Protein AF-0000000084525446 (afdb_homodimer)

Nearest PDB structures (foldseek):
  1mws-assembly1_A  TM=6.325E-01  e=1.684E+00  Staphylococcus aureus
  4ec6-assembly2_E  TM=5.593E-01  e=2.877E+00  Enterococcus faecalis
  7dco-assembly1_3  TM=4.372E-01  e=2.201E+00  Saccharomyces cerevisiae
  8j1g-assembly1_B  TM=4.093E-01  e=2.585E+00  Pseudomonas veronii
  1mws-assembly1_A  TM=6.329E-01  e=1.674E+00  Staphylococcus aureus

Radius of gyration: 24.26 Å; Cα contacts (8 Å, |Δi|>4): 646; chains: 2; bounding box: 52×110×61 Å

Sequence (288 aa):
MRHALAALVALAPAALAAQPMVRDCDTHIANARNLARPYDEAIREFANGDVVLMSLLMDEPACCGAHLMVTFPDPYEGFQSCRIVTTADEMGWGALDLPTAEASYDAATGLTVRVPIQVFDGMAFQPESVWVTVNRAEGEVTARMRHALAALVALAPAALAAQPMVRDCDTHIANARNLARPYDEAIREFANGDVVLMSLLMDEPACCGAHLMVTFPDPYEGFQSCRIVTTADEMGWGALDLPTAEASYDAATGLTVRVPIQVFDGMAFQPESVWVTVNRAEGEVTAR

Organism: NCBI:txid1123501

pLDDT: mean 89.08, std 15.63, range [42.03, 98.88]

Secondary structure (DSSP, 8-state):
-------------------EEEEES-SGGGBGGGBPSSGGGSEEEETTTTEEEEEEE-SS-SS--EEEEEEEE-TTT-SEEEEEEEETTS--BSEE-GGG-EEEEETTTEEEEEEEEEEE-SSSEEEEEEEEEEETTTTEEEE-/-------------------EEEEES-SGGGBGGGBPSSGGGSEEEETTTTEEEEEEE-SS-SS--EEEEEEEE-TTT-SEEEEEEEETTS--BSEE-GGG-EEEEETTTEEEEEEEEEEE-SSSEEEEEEEEEEETTTTEEEE-

Foldseek 3Di:
DPPPPPPPPPPPPQPPQAFKDKDFCPDPQNDPVFFDPPNVFQWDADPVRQKIKGWGADPPDQQAGIKIKIWGQALPPRDIGIMIIAGPVRRGFNDKGRVVKDWDADPVFGIKIKIWTWHDRPPDTDIDIKIWTADRNVRDIDID/DPPPPPPPPPPPPQPPQAFKDKDFCPDPQNDPVFFDPPNVFQWDAPPVRQKIKGWGADPPDQQAGIKIKIWGQALPPRDIGIMIIAGPVRRGFNDKGRVVKDWDADPVFGIKIKIWTWHDRPPDTDIDIKIWTADRNVRDIDID

Solvent-accessible surface area (backbone atoms only — not comparable to full-atom values): 15868 Å² total; per-residue (Å²): 133,83,76,76,77,77,75,75,73,74,71,65,72,72,68,64,76,58,57,46,36,70,42,69,49,91,48,81,74,34,28,42,88,19,52,26,80,64,62,85,51,19,55,48,69,37,82,92,60,46,35,34,42,33,38,24,38,44,83,66,52,81,74,22,23,19,36,37,35,40,34,31,52,29,66,85,79,59,47,80,37,57,32,29,41,32,23,68,85,65,51,38,25,51,35,72,41,58,80,74,39,47,73,49,78,41,92,89,59,29,43,34,34,41,32,40,30,26,41,68,62,85,82,51,73,40,87,48,67,39,37,36,32,42,21,52,87,77,59,43,71,49,53,79,133,84,76,75,78,73,76,73,72,73,71,67,73,71,64,65,77,60,58,47,35,70,41,69,49,90,48,80,75,35,28,41,87,20,52,24,80,61,64,86,51,20,54,49,68,36,83,94,59,46,36,32,41,34,38,25,38,44,84,67,52,80,75,25,24,19,36,36,36,39,35,31,52,29,65,82,79,59,48,79,38,58,32,30,42,30,23,69,84,66,50,36,23,51,37,71,41,57,81,75,40,46,75,48,78,40,93,88,61,27,42,32,35,42,31,40,29,26,40,70,59,85,83,51,74,39,84,48,69,40,36,38,32,40,22,51,86,78,58,44,71,50,51,80

Structure (mmCIF, N/CA/C/O backbone):
data_AF-0000000084525446-model_v1
#
loop_
_entity.id
_entity.type
_entity.pdbx_description
1 polymer 'Uncharacterized protein'
#
loop_
_atom_site.group_PDB
_atom_site.id
_atom_site.type_symbol
_atom_site.label_atom_id
_atom_site.label_alt_id
_atom_site.label_comp_id
_atom_site.label_asym_id
_atom_site.label_entity_id
_atom_site.label_seq_id
_atom_site.pdbx_PDB_ins_code
_atom_site.Cartn_x
_atom_site.Cartn_y
_atom_site.Cartn_z
_atom_site.occupancy
_atom_site.B_iso_or_equiv
_atom_site.auth_seq_id
_atom_site.auth_comp_id
_atom_site.auth_asym_id
_atom_site.auth_atom_id
_atom_site.pdbx_PDB_model_num
ATOM 1 N N . MET A 1 1 ? 28.797 -62.375 -12.727 1 43.28 1 MET A N 1
ATOM 2 C CA . MET A 1 1 ? 27.547 -61.781 -12.234 1 43.28 1 MET A CA 1
ATOM 3 C C . MET A 1 1 ? 27.688 -60.281 -12.102 1 43.28 1 MET A C 1
ATOM 5 O O . MET A 1 1 ? 28.438 -59.781 -11.258 1 43.28 1 MET A O 1
ATOM 9 N N . ARG A 1 2 ? 27.812 -59.594 -13.266 1 55.31 2 ARG A N 1
ATOM 10 C CA . ARG A 1 2 ? 27.859 -58.125 -13.461 1 55.31 2 ARG A CA 1
ATOM 11 C C . ARG A 1 2 ? 26.672 -57.469 -12.789 1 55.31 2 ARG A C 1
ATOM 13 O O . ARG A 1 2 ? 25.531 -57.656 -13.195 1 55.31 2 ARG A O 1
ATOM 20 N N . HIS A 1 3 ? 26.734 -57.25 -11.508 1 55.28 3 HIS A N 1
ATOM 21 C CA . HIS A 1 3 ? 25.75 -56.469 -10.75 1 55.28 3 HIS A CA 1
ATOM 22 C C . HIS A 1 3 ? 25.516 -55.094 -11.375 1 55.28 3 HIS A C 1
ATOM 24 O O . HIS A 1 3 ? 26.453 -54.312 -11.531 1 55.28 3 HIS A O 1
ATOM 30 N N . ALA A 1 4 ? 24.562 -55.031 -12.352 1 54.09 4 ALA A N 1
ATOM 31 C CA . ALA A 1 4 ? 24.078 -53.75 -12.883 1 54.09 4 ALA A CA 1
ATOM 32 C C . ALA A 1 4 ? 23.625 -52.844 -11.758 1 54.09 4 ALA A C 1
ATOM 34 O O . ALA A 1 4 ? 22.688 -53.156 -11.016 1 54.09 4 ALA A O 1
ATOM 35 N N . LEU A 1 5 ? 24.5 -52.031 -11.195 1 53.84 5 LEU A N 1
ATOM 36 C CA . LEU A 1 5 ? 24.156 -50.969 -10.281 1 53.84 5 LEU A CA 1
ATOM 37 C C . LEU A 1 5 ? 23.078 -50.062 -10.883 1 53.84 5 LEU A C 1
ATOM 39 O O . LEU A 1 5 ? 23.328 -49.375 -11.867 1 53.84 5 LEU A O 1
ATOM 43 N N . ALA A 1 6 ? 21.781 -50.5 -10.844 1 51.78 6 ALA A N 1
ATOM 44 C CA . ALA A 1 6 ? 20.656 -49.625 -11.195 1 51.78 6 ALA A CA 1
ATOM 45 C C . ALA A 1 6 ? 20.797 -48.281 -10.508 1 51.78 6 ALA A C 1
ATOM 47 O O . ALA A 1 6 ? 20.812 -48.188 -9.273 1 51.78 6 ALA A O 1
ATOM 48 N N . ALA A 1 7 ? 21.391 -47.312 -11.117 1 50.53 7 ALA A N 1
ATOM 49 C CA . ALA A 1 7 ? 21.391 -45.906 -10.672 1 50.53 7 ALA A CA 1
ATOM 50 C C . ALA A 1 7 ? 19.984 -45.406 -10.398 1 50.53 7 ALA A C 1
ATOM 52 O O . ALA A 1 7 ? 19.172 -45.25 -11.328 1 50.53 7 ALA A O 1
ATOM 53 N N . LEU A 1 8 ? 19.406 -45.75 -9.242 1 49.47 8 LEU A N 1
ATOM 54 C CA . LEU A 1 8 ? 18.188 -45.062 -8.812 1 49.47 8 LEU A CA 1
ATOM 55 C C . LEU A 1 8 ? 18.312 -43.562 -9 1 49.47 8 LEU A C 1
ATOM 57 O O . LEU A 1 8 ? 19.031 -42.875 -8.25 1 49.47 8 LEU A O 1
ATOM 61 N N . VAL A 1 9 ? 18.234 -43.094 -10.242 1 46.22 9 VAL A N 1
ATOM 62 C CA . VAL A 1 9 ? 18.094 -41.656 -10.391 1 46.22 9 VAL A CA 1
ATOM 63 C C . VAL A 1 9 ? 17.016 -41.156 -9.453 1 46.22 9 VAL A C 1
ATOM 65 O O . VAL A 1 9 ? 15.836 -41.5 -9.602 1 46.22 9 VAL A O 1
ATOM 68 N N . ALA A 1 10 ? 17.281 -40.844 -8.18 1 46.5 10 ALA A N 1
ATOM 69 C CA . ALA A 1 10 ? 16.391 -40.125 -7.281 1 46.5 10 ALA A CA 1
ATOM 70 C C . ALA A 1 10 ? 15.719 -38.969 -8.008 1 46.5 10 ALA A C 1
ATOM 72 O O . ALA A 1 10 ? 16.375 -37.969 -8.391 1 46.5 10 ALA A O 1
ATOM 73 N N . LEU A 1 11 ? 14.648 -39.219 -8.781 1 45 11 LEU A N 1
ATOM 74 C CA . LEU A 1 11 ? 13.812 -38.094 -9.25 1 45 11 LEU A CA 1
ATOM 75 C C . LEU A 1 11 ? 13.617 -37.062 -8.156 1 45 11 LEU A C 1
ATOM 77 O O . LEU A 1 11 ? 13.016 -37.344 -7.117 1 45 11 LEU A O 1
ATOM 81 N N . ALA A 1 12 ? 14.602 -36.219 -7.98 1 48.19 12 ALA A N 1
ATOM 82 C CA . ALA A 1 12 ? 14.312 -35.094 -7.109 1 48.19 12 ALA A CA 1
ATOM 83 C C . ALA A 1 12 ? 12.875 -34.594 -7.277 1 48.19 12 ALA A C 1
ATOM 85 O O . ALA A 1 12 ? 12.43 -34.375 -8.398 1 48.19 12 ALA A O 1
ATOM 86 N N . PRO A 1 13 ? 11.945 -35 -6.379 1 44.47 13 PRO A N 1
ATOM 87 C CA . PRO A 1 13 ? 10.602 -34.406 -6.543 1 44.47 13 PRO A CA 1
ATOM 88 C C . PRO A 1 13 ? 10.633 -33 -7.105 1 44.47 13 PRO A C 1
ATOM 90 O O . PRO A 1 13 ? 11.539 -32.219 -6.789 1 44.47 13 PRO A O 1
ATOM 93 N N . ALA A 1 14 ? 10.312 -32.719 -8.352 1 44.06 14 ALA A N 1
ATOM 94 C CA . ALA A 1 14 ? 10.07 -31.359 -8.859 1 44.06 14 ALA A CA 1
ATOM 95 C C . ALA A 1 14 ? 9.547 -30.453 -7.75 1 44.06 14 ALA A C 1
ATOM 97 O O . ALA A 1 14 ? 8.594 -30.797 -7.047 1 44.06 14 ALA A O 1
ATOM 98 N N . ALA A 1 15 ? 10.32 -29.766 -7.051 1 48.66 15 ALA A N 1
ATOM 99 C CA . ALA A 1 15 ? 9.859 -28.781 -6.078 1 48.66 15 ALA A CA 1
ATOM 100 C C . ALA A 1 15 ? 8.57 -28.109 -6.547 1 48.66 15 ALA A C 1
ATOM 102 O O . ALA A 1 15 ? 8.594 -27.25 -7.422 1 48.66 15 ALA A O 1
ATOM 103 N N . LEU A 1 16 ? 7.379 -28.859 -6.793 1 50.44 16 LEU A N 1
ATOM 104 C CA . LEU A 1 16 ? 6.062 -28.359 -7.156 1 50.44 16 LEU A CA 1
ATOM 105 C C . LEU A 1 16 ? 5.777 -27.031 -6.461 1 50.44 16 LEU A C 1
ATOM 107 O O . LEU A 1 16 ? 6.086 -26.859 -5.277 1 50.44 16 LEU A O 1
ATOM 111 N N . ALA A 1 17 ? 5.832 -25.96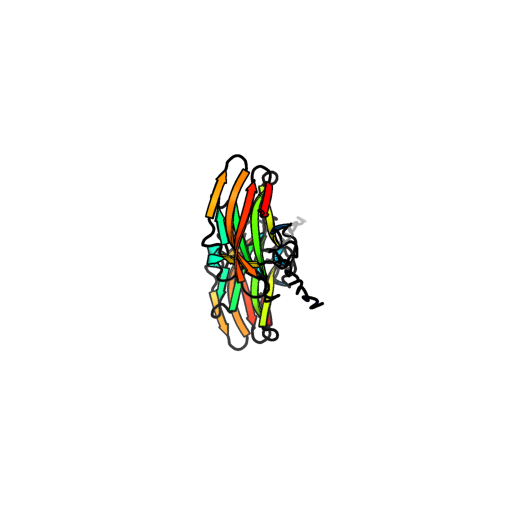9 -7.258 1 56.16 17 ALA A N 1
ATOM 112 C CA . ALA A 1 17 ? 5.402 -24.672 -6.719 1 56.16 17 ALA A CA 1
ATOM 113 C C . ALA A 1 17 ? 4.363 -24.859 -5.613 1 56.16 17 ALA A C 1
ATOM 115 O O . ALA A 1 17 ? 3.42 -25.641 -5.77 1 56.16 17 ALA A O 1
ATOM 116 N N . ALA A 1 18 ? 4.777 -24.594 -4.414 1 66.31 18 ALA A N 1
ATOM 117 C CA . ALA A 1 18 ? 3.887 -24.703 -3.262 1 66.31 18 ALA A CA 1
ATOM 118 C C . ALA A 1 18 ? 2.508 -24.125 -3.574 1 66.31 18 ALA A C 1
ATOM 120 O O . ALA A 1 18 ? 2.387 -23.172 -4.332 1 66.31 18 ALA A O 1
ATOM 121 N N . GLN A 1 19 ? 1.485 -24.875 -3.33 1 86.75 19 GLN A N 1
ATOM 122 C CA . GLN A 1 19 ? 0.077 -24.531 -3.48 1 86.75 19 GLN A CA 1
ATOM 123 C C . GLN A 1 19 ? -0.214 -23.141 -2.9 1 86.75 19 GLN A C 1
ATOM 125 O O . GLN A 1 19 ? 0.303 -22.797 -1.838 1 86.75 19 GLN A O 1
ATOM 130 N N . PRO A 1 20 ? -0.852 -22.328 -3.707 1 95.06 20 PRO A N 1
ATOM 131 C CA . PRO A 1 20 ? -1.218 -21.016 -3.162 1 95.06 20 PRO A CA 1
ATOM 132 C C . PRO A 1 20 ? -2.061 -21.125 -1.894 1 95.06 20 PRO A C 1
ATOM 134 O O . PRO A 1 20 ? -2.822 -22.078 -1.729 1 95.06 20 PRO A O 1
ATOM 137 N N . MET A 1 21 ? -1.876 -20.234 -1.069 1 95.25 21 MET A N 1
ATOM 138 C CA . MET A 1 21 ? -2.65 -20.141 0.164 1 95.25 21 MET A CA 1
ATOM 139 C C . MET A 1 21 ? -3.152 -18.719 0.384 1 95.25 21 MET A C 1
ATOM 141 O O . MET A 1 21 ? -2.547 -17.766 -0.102 1 95.25 21 MET A O 1
ATOM 145 N N . VAL A 1 22 ? -4.277 -18.609 1.107 1 97.5 22 VAL A N 1
ATOM 146 C CA . VAL A 1 22 ? -4.879 -17.312 1.436 1 97.5 22 VAL A CA 1
ATOM 147 C C . VAL A 1 22 ? -4.785 -17.062 2.939 1 97.5 22 VAL A C 1
ATOM 149 O O . VAL A 1 22 ? -5.129 -17.938 3.742 1 97.5 22 VAL A O 1
ATOM 152 N N . ARG A 1 23 ? -4.293 -15.938 3.248 1 95.19 23 ARG A N 1
ATOM 153 C CA . ARG A 1 23 ? -4.215 -15.602 4.668 1 95.19 23 ARG A CA 1
ATOM 154 C C . ARG A 1 23 ? -4.703 -14.18 4.922 1 95.19 23 ARG A C 1
ATOM 156 O O . ARG A 1 23 ? -4.98 -13.438 3.979 1 95.19 23 ARG A O 1
ATOM 163 N N . ASP A 1 24 ? -4.812 -13.812 6.203 1 94.25 24 ASP A N 1
ATOM 164 C CA . ASP A 1 24 ? -5.23 -12.461 6.555 1 94.25 24 ASP A CA 1
ATOM 165 C C . ASP A 1 24 ? -4.113 -11.453 6.293 1 94.25 24 ASP A C 1
ATOM 167 O O . ASP A 1 24 ? -2.961 -11.836 6.082 1 94.25 24 ASP A O 1
ATOM 171 N N . CYS A 1 25 ? -4.434 -10.195 6.348 1 95.75 25 CYS A N 1
ATOM 172 C CA . CYS A 1 25 ? -3.514 -9.141 5.938 1 95.75 25 CYS A CA 1
ATOM 173 C C . CYS A 1 25 ? -2.764 -8.578 7.137 1 95.75 25 CYS A C 1
ATOM 175 O O . CYS A 1 25 ? -2.092 -7.547 7.027 1 95.75 25 CYS A O 1
ATOM 177 N N . ASP A 1 26 ? -2.887 -9.156 8.273 1 91.56 26 ASP A N 1
ATOM 178 C CA . ASP A 1 26 ? -2.209 -8.633 9.453 1 91.56 26 ASP A CA 1
ATOM 179 C C . ASP A 1 26 ? -0.781 -9.164 9.547 1 91.56 26 ASP A C 1
ATOM 181 O O . ASP A 1 26 ? -0.412 -9.797 10.547 1 91.56 26 ASP A O 1
ATOM 185 N N . THR A 1 27 ? -0.001 -8.977 8.539 1 90.81 27 THR A N 1
ATOM 186 C CA . THR A 1 27 ? 1.389 -9.414 8.438 1 90.81 27 THR A CA 1
ATOM 187 C C . THR A 1 27 ? 2.258 -8.305 7.848 1 90.81 27 THR A C 1
ATOM 189 O O . THR A 1 27 ? 1.744 -7.359 7.25 1 90.81 27 THR A O 1
ATOM 192 N N . HIS A 1 28 ? 3.562 -8.477 8 1 91.69 28 HIS A N 1
ATOM 193 C CA . HIS A 1 28 ? 4.52 -7.523 7.441 1 91.69 28 HIS A CA 1
ATOM 194 C C . HIS A 1 28 ? 4.469 -7.516 5.918 1 91.69 28 HIS A C 1
ATOM 196 O O . HIS A 1 28 ? 4.848 -6.531 5.285 1 91.69 28 HIS A O 1
ATOM 202 N N . ILE A 1 29 ? 3.965 -8.578 5.332 1 94.06 29 ILE A N 1
ATOM 203 C CA . ILE A 1 29 ? 3.855 -8.68 3.881 1 94.06 29 ILE A CA 1
ATOM 204 C C . ILE A 1 29 ? 2.91 -7.602 3.357 1 94.06 29 ILE A C 1
ATOM 206 O O . ILE A 1 29 ? 3.143 -7.027 2.291 1 94.06 29 ILE A O 1
ATOM 210 N N . ALA A 1 30 ? 1.95 -7.27 4.129 1 96.69 30 ALA A N 1
ATOM 211 C CA . ALA A 1 30 ? 0.867 -6.398 3.684 1 96.69 30 ALA A CA 1
ATOM 212 C C . ALA A 1 30 ? 1.248 -4.926 3.832 1 96.69 30 ALA A C 1
ATOM 214 O O . ALA A 1 30 ? 0.44 -4.039 3.553 1 96.69 30 ALA A O 1
ATOM 215 N N . ASN A 1 31 ? 2.451 -4.633 4.258 1 97.12 31 ASN A N 1
ATOM 216 C CA . ASN A 1 31 ? 2.91 -3.258 4.41 1 97.12 31 ASN A CA 1
ATOM 217 C C . ASN A 1 31 ? 2.973 -2.537 3.064 1 97.12 31 ASN A C 1
ATOM 219 O O . ASN A 1 31 ? 3.475 -3.09 2.084 1 97.12 31 ASN A O 1
ATOM 223 N N . ALA A 1 32 ? 2.533 -1.257 3.029 1 98.06 32 ALA A N 1
ATOM 224 C CA . ALA A 1 32 ? 2.438 -0.498 1.784 1 98.06 32 ALA A CA 1
ATOM 225 C C . ALA A 1 32 ? 3.82 -0.225 1.2 1 98.06 32 ALA A C 1
ATOM 227 O O . ALA A 1 32 ? 3.955 0.03 0.001 1 98.06 32 ALA A O 1
ATOM 228 N N . ARG A 1 33 ? 4.859 -0.307 2.004 1 96.88 33 ARG A N 1
ATOM 229 C CA . ARG A 1 33 ? 6.215 -0.128 1.499 1 96.88 33 ARG A CA 1
ATOM 230 C C . ARG A 1 33 ? 6.57 -1.213 0.487 1 96.88 33 ARG A C 1
ATOM 232 O O . ARG A 1 33 ? 7.508 -1.055 -0.296 1 96.88 33 ARG A O 1
ATOM 239 N N . ASN A 1 34 ? 5.785 -2.283 0.555 1 96.62 34 ASN A N 1
ATOM 240 C CA . ASN A 1 34 ? 6.098 -3.43 -0.29 1 96.62 34 ASN A CA 1
ATOM 241 C C . ASN A 1 34 ? 5.352 -3.365 -1.62 1 96.62 34 ASN A C 1
ATOM 243 O O . ASN A 1 34 ? 5.441 -4.285 -2.434 1 96.62 34 ASN A O 1
ATOM 247 N N . LEU A 1 35 ? 4.574 -2.379 -1.834 1 97.88 35 LEU A N 1
ATOM 248 C CA . LEU A 1 35 ? 3.936 -2.25 -3.139 1 97.88 35 LEU A CA 1
ATOM 249 C C . LEU A 1 35 ? 4.969 -2.328 -4.258 1 97.88 35 LEU A C 1
ATOM 251 O O . LEU A 1 35 ? 5.98 -1.625 -4.227 1 97.88 35 LEU A O 1
ATOM 255 N N . ALA A 1 36 ? 4.688 -3.127 -5.176 1 97.31 36 ALA A N 1
ATOM 256 C CA . ALA A 1 36 ? 5.66 -3.391 -6.234 1 97.31 36 ALA A CA 1
ATOM 257 C C . ALA A 1 36 ? 5.793 -2.191 -7.168 1 97.31 36 ALA A C 1
ATOM 259 O O . ALA A 1 36 ? 4.832 -1.446 -7.371 1 97.31 36 ALA A O 1
ATOM 260 N N . ARG A 1 37 ? 6.969 -2.08 -7.77 1 96.31 37 ARG A N 1
ATOM 261 C CA . ARG A 1 37 ? 7.234 -1.106 -8.828 1 96.31 37 ARG A CA 1
ATOM 262 C C . ARG A 1 37 ? 7.25 -1.774 -10.195 1 96.31 37 ARG A C 1
ATOM 264 O O . ARG A 1 37 ? 7.609 -2.947 -10.312 1 96.31 37 ARG A O 1
ATOM 271 N N . PRO A 1 38 ? 6.875 -1.066 -11.266 1 97.25 38 PRO A N 1
ATOM 272 C CA . PRO A 1 38 ? 6.355 0.3 -11.188 1 97.25 38 PRO A CA 1
ATOM 273 C C . PRO A 1 38 ? 4.953 0.362 -10.578 1 97.25 38 PRO A C 1
ATOM 275 O O . PRO A 1 38 ? 4.156 -0.562 -10.766 1 97.25 38 PRO A O 1
ATOM 278 N N . TYR A 1 39 ? 4.637 1.463 -9.93 1 97.69 39 TYR A N 1
ATOM 279 C CA . TYR A 1 39 ? 3.438 1.539 -9.102 1 97.69 39 TYR A CA 1
ATOM 280 C C . TYR A 1 39 ? 2.18 1.507 -9.961 1 97.69 39 TYR A C 1
ATOM 282 O O . TYR A 1 39 ? 1.136 1.014 -9.531 1 97.69 39 TYR A O 1
ATOM 290 N N . ASP A 1 40 ? 2.254 2.047 -11.172 1 96.12 40 ASP A N 1
ATOM 291 C CA . ASP A 1 40 ? 1.084 2.098 -12.039 1 96.12 40 ASP A CA 1
ATOM 292 C C . ASP A 1 40 ? 0.709 0.704 -12.539 1 96.12 40 ASP A C 1
ATOM 294 O O . ASP A 1 40 ? -0.388 0.5 -13.062 1 96.12 40 ASP A O 1
ATOM 298 N N . GLU A 1 41 ? 1.56 -0.228 -12.32 1 97.94 41 GLU A N 1
ATOM 299 C CA . GLU A 1 41 ? 1.288 -1.601 -12.734 1 97.94 41 GLU A CA 1
ATOM 300 C C . GLU A 1 41 ? 0.991 -2.494 -11.531 1 97.94 41 GLU A C 1
ATOM 302 O O . GLU A 1 41 ? 0.708 -3.682 -11.695 1 97.94 41 GLU A O 1
ATOM 307 N N . ALA A 1 42 ? 1.027 -1.93 -10.352 1 98.5 42 ALA A N 1
ATOM 308 C CA . ALA A 1 42 ? 0.982 -2.746 -9.141 1 98.5 42 ALA A CA 1
ATOM 309 C C . ALA A 1 42 ? -0.448 -2.889 -8.633 1 98.5 42 ALA A C 1
ATOM 311 O O . ALA A 1 42 ? -0.711 -3.67 -7.715 1 98.5 42 ALA A O 1
ATOM 312 N N . ILE A 1 43 ? -1.364 -2.143 -9.242 1 98.56 43 ILE A N 1
ATOM 313 C CA . ILE A 1 43 ? -2.73 -2.133 -8.734 1 98.56 43 ILE A CA 1
ATOM 314 C C . ILE A 1 43 ? -3.713 -2.301 -9.891 1 98.56 43 ILE A C 1
ATOM 316 O O . ILE A 1 43 ? -3.625 -1.596 -10.898 1 98.56 43 ILE A O 1
ATOM 320 N N . ARG A 1 44 ? -4.578 -3.162 -9.766 1 98.44 44 ARG A N 1
ATOM 321 C CA . ARG A 1 44 ? -5.645 -3.354 -10.742 1 98.44 44 ARG A CA 1
ATOM 322 C C . ARG A 1 44 ? -7.004 -3.449 -10.062 1 98.44 44 ARG A C 1
ATOM 324 O O . ARG A 1 44 ? -7.145 -4.121 -9.039 1 98.44 44 ARG A O 1
ATOM 331 N N . GLU A 1 45 ? -7.969 -2.781 -10.594 1 97.94 45 GLU A N 1
ATOM 332 C CA . GLU A 1 45 ? -9.32 -2.768 -10.055 1 97.94 45 GLU A CA 1
ATOM 333 C C . GLU A 1 45 ? -10.266 -3.6 -10.914 1 97.94 45 GLU A C 1
ATOM 335 O O . GLU A 1 45 ? -10.18 -3.574 -12.141 1 97.94 45 GLU A O 1
ATOM 340 N N . PHE A 1 46 ? -11.07 -4.324 -10.305 1 98 46 PHE A N 1
ATOM 341 C CA . PHE A 1 46 ? -12.102 -5.133 -10.938 1 98 46 PHE A CA 1
ATOM 342 C C . PHE A 1 46 ? -13.469 -4.848 -10.312 1 98 46 PHE A C 1
ATOM 344 O O . PHE A 1 46 ? -13.555 -4.223 -9.258 1 98 46 PHE A O 1
ATOM 351 N N . ALA A 1 47 ? -14.531 -5.316 -11.031 1 96.56 47 ALA A N 1
ATOM 352 C CA . ALA A 1 47 ? -15.898 -5.215 -10.531 1 96.56 47 ALA A CA 1
ATOM 353 C C . ALA A 1 47 ? -16.234 -3.783 -10.125 1 96.56 47 ALA A C 1
ATOM 355 O O . ALA A 1 47 ? -16.703 -3.541 -9.008 1 96.56 47 ALA A O 1
ATOM 356 N N . ASN A 1 48 ? -15.875 -2.814 -11.031 1 95.25 48 ASN A N 1
ATOM 357 C CA . ASN A 1 48 ? -16.188 -1.397 -10.867 1 95.25 48 ASN A CA 1
ATOM 358 C C . ASN A 1 48 ? -15.477 -0.814 -9.641 1 95.25 48 ASN A C 1
ATOM 360 O O . ASN A 1 48 ? -16.062 -0.007 -8.914 1 95.25 48 ASN A O 1
ATOM 364 N N . GLY A 1 49 ? -14.336 -1.401 -9.297 1 96.25 49 GLY A N 1
ATOM 365 C CA . GLY A 1 49 ? -13.492 -0.855 -8.242 1 96.25 49 GLY A CA 1
ATOM 366 C C . GLY A 1 49 ? -13.68 -1.546 -6.906 1 96.25 49 GLY A C 1
ATOM 367 O O . GLY A 1 49 ? -12.953 -1.274 -5.953 1 96.25 49 GLY A O 1
ATOM 368 N N . ASP A 1 50 ? -14.617 -2.426 -6.816 1 95.81 50 ASP A N 1
ATOM 369 C CA . ASP A 1 50 ? -14.938 -3.07 -5.547 1 95.81 50 ASP A CA 1
ATOM 370 C C . ASP A 1 50 ? -13.867 -4.098 -5.172 1 95.81 50 ASP A C 1
ATOM 372 O O . ASP A 1 50 ? -13.609 -4.324 -3.988 1 95.81 50 ASP A O 1
ATOM 376 N N . VAL A 1 51 ? -13.328 -4.789 -6.172 1 98.12 51 VAL A N 1
ATOM 377 C CA . VAL A 1 51 ? -12.242 -5.742 -5.93 1 98.12 51 VAL A CA 1
ATOM 378 C C . VAL A 1 51 ? -10.93 -5.172 -6.453 1 98.12 51 VAL A C 1
ATOM 380 O O . VAL A 1 51 ? -10.828 -4.793 -7.625 1 98.12 51 VAL A O 1
ATOM 383 N N . VAL A 1 52 ? -10.016 -5.145 -5.594 1 98.62 52 VAL A N 1
ATOM 384 C CA . VAL A 1 52 ? -8.719 -4.582 -5.965 1 98.62 52 VAL A CA 1
ATOM 385 C C . VAL A 1 52 ? -7.617 -5.609 -5.715 1 98.62 52 VAL A C 1
ATOM 387 O O . VAL A 1 52 ? -7.566 -6.227 -4.648 1 98.62 52 VAL A O 1
ATOM 390 N N . LEU A 1 53 ? -6.793 -5.844 -6.695 1 98.88 53 LEU A N 1
ATOM 391 C CA . LEU A 1 53 ? -5.57 -6.629 -6.551 1 98.88 53 LEU A CA 1
ATOM 392 C C . LEU A 1 53 ? -4.344 -5.727 -6.531 1 98.88 53 LEU A C 1
ATOM 394 O O . LEU A 1 53 ? -4.211 -4.828 -7.367 1 98.88 53 LEU A O 1
ATOM 398 N N . MET A 1 54 ? -3.494 -5.965 -5.586 1 98.88 54 MET A N 1
ATOM 399 C CA . MET A 1 54 ? -2.234 -5.238 -5.477 1 98.88 54 MET A CA 1
ATOM 400 C C . MET A 1 54 ? -1.05 -6.199 -5.473 1 98.88 54 MET A C 1
ATOM 402 O O . MET A 1 54 ? -1.046 -7.184 -4.734 1 98.88 54 MET A O 1
ATOM 406 N N . SER A 1 55 ? -0.104 -5.902 -6.312 1 98.69 55 SER A N 1
ATOM 407 C CA . SER A 1 55 ? 1.156 -6.637 -6.312 1 98.69 55 SER A CA 1
ATOM 408 C C . SER A 1 55 ? 2.111 -6.102 -5.254 1 98.69 55 SER A C 1
ATOM 410 O O . SER A 1 55 ? 2.426 -4.91 -5.238 1 98.69 55 SER A O 1
ATOM 412 N N . LEU A 1 56 ? 2.535 -6.98 -4.363 1 97.75 56 LEU A N 1
ATOM 413 C CA . LEU A 1 56 ? 3.527 -6.648 -3.346 1 97.75 56 LEU A CA 1
ATOM 414 C C . LEU A 1 56 ? 4.844 -7.371 -3.613 1 97.75 56 LEU A C 1
ATOM 416 O O . LEU A 1 56 ? 4.844 -8.531 -4.035 1 97.75 56 LEU A O 1
ATOM 420 N N . LEU A 1 57 ? 5.91 -6.695 -3.363 1 96.5 57 LEU A N 1
ATOM 421 C CA . LEU A 1 57 ? 7.227 -7.281 -3.602 1 96.5 57 LEU A CA 1
ATOM 422 C C . LEU A 1 57 ? 8.195 -6.902 -2.488 1 96.5 57 LEU A C 1
ATOM 424 O O . LEU A 1 57 ? 8.586 -5.738 -2.363 1 96.5 57 LEU A O 1
ATOM 428 N N . MET A 1 58 ? 8.594 -7.871 -1.757 1 92.88 58 MET A N 1
ATOM 429 C CA . MET A 1 58 ? 9.562 -7.66 -0.683 1 92.88 58 MET A CA 1
ATOM 430 C C . MET A 1 58 ? 10.984 -7.648 -1.228 1 92.88 58 MET A C 1
ATOM 432 O O . MET A 1 58 ? 11.273 -8.297 -2.234 1 92.88 58 MET A O 1
ATOM 436 N N . ASP A 1 59 ? 11.844 -6.898 -0.501 1 84.38 59 ASP A N 1
ATOM 437 C CA . ASP A 1 59 ? 13.242 -6.816 -0.912 1 84.38 59 ASP A CA 1
ATOM 438 C C . ASP A 1 59 ? 13.945 -8.156 -0.723 1 84.38 59 ASP A C 1
ATOM 440 O O . ASP A 1 59 ? 14.836 -8.508 -1.498 1 84.38 59 ASP A O 1
ATOM 444 N N . GLU A 1 60 ? 13.664 -8.789 0.279 1 82.5 60 GLU A N 1
ATOM 445 C CA . GLU A 1 60 ? 14.227 -10.102 0.58 1 82.5 60 GLU A CA 1
ATOM 446 C C . GLU A 1 60 ? 13.133 -11.133 0.843 1 82.5 60 GLU A C 1
ATOM 448 O O . GLU A 1 60 ? 12.086 -10.797 1.404 1 82.5 60 GLU A O 1
ATOM 453 N N . PRO A 1 61 ? 13.383 -12.352 0.45 1 78.19 61 PRO A N 1
ATOM 454 C CA . PRO A 1 61 ? 14.539 -12.945 -0.231 1 78.19 61 PRO A CA 1
ATOM 455 C C . PRO A 1 61 ? 14.586 -12.594 -1.716 1 78.19 61 PRO A C 1
ATOM 457 O O . PRO A 1 61 ? 13.578 -12.195 -2.295 1 78.19 61 PRO A O 1
ATOM 460 N N . ALA A 1 62 ? 15.773 -12.859 -2.281 1 72.88 62 ALA A N 1
ATOM 461 C CA . ALA A 1 62 ? 16.031 -12.484 -3.67 1 72.88 62 ALA A CA 1
ATOM 462 C C . ALA A 1 62 ? 15.25 -13.383 -4.629 1 72.88 62 ALA A C 1
ATOM 464 O O . ALA A 1 62 ? 14.781 -12.922 -5.676 1 72.88 62 ALA A O 1
ATOM 465 N N . CYS A 1 63 ? 15.141 -14.594 -4.25 1 70.19 63 CYS A N 1
ATOM 466 C CA . CYS A 1 63 ? 14.492 -15.523 -5.176 1 70.19 63 CYS A CA 1
ATOM 467 C C . CYS A 1 63 ? 13.031 -15.148 -5.391 1 70.19 63 CYS A C 1
ATOM 469 O O . CYS A 1 63 ? 12.516 -15.25 -6.504 1 70.19 63 CYS A O 1
ATOM 471 N N . CYS A 1 64 ? 12.523 -14.82 -4.18 1 84.69 64 CYS A N 1
ATOM 472 C CA . CYS A 1 64 ? 11.07 -14.719 -4.176 1 84.69 64 CYS A CA 1
ATOM 473 C C . CYS A 1 64 ? 10.602 -13.656 -3.193 1 84.69 64 CYS A C 1
ATOM 475 O O . CYS A 1 64 ? 11.383 -13.172 -2.373 1 84.69 64 CYS A O 1
ATOM 477 N N . GLY A 1 65 ? 9.57 -12.977 -3.457 1 92.5 65 GLY A N 1
ATOM 478 C CA . GLY A 1 65 ? 9.023 -11.984 -2.543 1 92.5 65 GLY A CA 1
ATOM 479 C C . GLY A 1 65 ? 7.738 -11.352 -3.041 1 92.5 65 GLY A C 1
ATOM 480 O O . GLY A 1 65 ? 7.25 -10.383 -2.459 1 92.5 65 GLY A O 1
ATOM 481 N N . ALA A 1 66 ? 7.34 -11.977 -4.117 1 96.56 66 ALA A N 1
ATOM 482 C CA . ALA A 1 66 ? 6.121 -11.398 -4.68 1 96.56 66 ALA A CA 1
ATOM 483 C C . ALA A 1 66 ? 4.879 -12.016 -4.047 1 96.56 66 ALA A C 1
ATOM 485 O O . ALA A 1 66 ? 4.797 -13.234 -3.889 1 96.56 66 ALA A O 1
ATOM 486 N N . HIS A 1 67 ? 3.988 -11.227 -3.65 1 97.5 67 HIS A N 1
ATOM 487 C CA . HIS A 1 67 ? 2.717 -11.617 -3.053 1 97.5 67 HIS A CA 1
ATOM 488 C C . HIS A 1 67 ? 1.566 -10.789 -3.621 1 97.5 67 HIS A C 1
ATOM 490 O O . HIS A 1 67 ? 1.79 -9.734 -4.211 1 97.5 67 HIS A O 1
ATOM 496 N N . LEU A 1 68 ? 0.363 -11.344 -3.445 1 98.69 68 LEU A N 1
ATOM 497 C CA . LEU A 1 68 ? -0.823 -10.656 -3.949 1 98.69 68 LEU A CA 1
ATOM 498 C C . LEU A 1 68 ? -1.752 -10.266 -2.803 1 98.69 68 LEU A C 1
ATOM 500 O O . LEU A 1 68 ? -2.074 -11.094 -1.95 1 98.69 68 LEU A O 1
ATOM 504 N N . MET A 1 69 ? -2.109 -9.047 -2.771 1 98.81 69 MET A N 1
ATOM 505 C CA . MET A 1 69 ? -3.15 -8.594 -1.851 1 98.81 69 MET A CA 1
ATOM 506 C C . MET A 1 69 ? -4.477 -8.414 -2.578 1 98.81 69 MET A C 1
ATOM 508 O O . MET A 1 69 ? -4.516 -7.883 -3.689 1 98.81 69 MET A O 1
ATOM 512 N N . VAL A 1 70 ? -5.48 -8.828 -1.95 1 98.81 70 VAL A N 1
ATOM 513 C CA . VAL A 1 70 ? -6.844 -8.68 -2.449 1 98.81 70 VAL A CA 1
ATOM 514 C C . VAL A 1 70 ? -7.676 -7.883 -1.447 1 98.81 70 VAL A C 1
ATOM 516 O O . VAL A 1 70 ? -7.719 -8.219 -0.261 1 98.81 70 VAL A O 1
ATOM 519 N N . THR A 1 71 ? -8.297 -6.859 -1.9 1 98.06 71 THR A N 1
ATOM 520 C CA . THR A 1 71 ? -9.234 -6.137 -1.046 1 98.06 71 THR A CA 1
ATOM 521 C C . THR A 1 71 ? -10.625 -6.09 -1.681 1 98.06 71 THR A C 1
ATOM 523 O O . THR A 1 71 ? -10.75 -6.094 -2.906 1 98.06 71 THR A O 1
ATOM 526 N N . PHE A 1 72 ? -11.633 -6.039 -0.919 1 97.38 72 PHE A N 1
ATOM 527 C CA . PHE A 1 72 ? -13.023 -5.98 -1.347 1 97.38 72 PHE A CA 1
ATOM 528 C C . PHE A 1 72 ? -13.93 -5.578 -0.189 1 97.38 72 PHE A C 1
ATOM 530 O O . PHE A 1 72 ? -13.562 -5.734 0.977 1 97.38 72 PHE A O 1
ATOM 537 N N . PRO A 1 73 ? -15.039 -5.016 -0.505 1 94.94 73 PRO A N 1
ATOM 538 C CA . PRO A 1 73 ? -15.93 -4.641 0.594 1 94.94 73 PRO A CA 1
ATOM 539 C C . PRO A 1 73 ? -16.516 -5.852 1.319 1 94.94 73 PRO A C 1
ATOM 541 O O . PRO A 1 73 ? -17.016 -6.777 0.678 1 94.94 73 PRO A O 1
ATOM 544 N N . ASP A 1 74 ? -16.422 -5.789 2.643 1 92.62 74 ASP A N 1
ATOM 545 C CA . ASP A 1 74 ? -17.047 -6.836 3.441 1 92.62 74 ASP A CA 1
ATOM 546 C C . ASP A 1 74 ? -18.562 -6.836 3.244 1 92.62 74 ASP A C 1
ATOM 548 O O . ASP A 1 74 ? -19.203 -5.789 3.324 1 92.62 74 ASP A O 1
ATOM 552 N N . PRO A 1 75 ? -19.125 -8.008 2.969 1 90.81 75 PRO A N 1
ATOM 553 C CA . PRO A 1 75 ? -20.562 -8.008 2.643 1 90.81 75 PRO A CA 1
ATOM 554 C C . PRO A 1 75 ? -21.438 -7.734 3.859 1 90.81 75 PRO A C 1
ATOM 556 O O . PRO A 1 75 ? -22.609 -7.367 3.707 1 90.81 75 PRO A O 1
ATOM 559 N N . TYR A 1 76 ? -20.875 -7.809 5.02 1 88.94 76 TYR A N 1
ATOM 560 C CA . TYR A 1 76 ? -21.672 -7.645 6.227 1 88.94 76 TYR A CA 1
ATOM 561 C C . TYR A 1 76 ? -21.453 -6.27 6.848 1 88.94 76 TYR A C 1
ATOM 563 O O . TYR A 1 76 ? -22.406 -5.551 7.145 1 88.94 76 TYR A O 1
ATOM 571 N N . GLU A 1 77 ? -20.156 -5.871 6.961 1 85.19 77 GLU A N 1
ATOM 572 C CA . GLU A 1 77 ? -19.812 -4.637 7.66 1 85.19 77 GLU A CA 1
ATOM 573 C C . GLU A 1 77 ? -19.562 -3.494 6.68 1 85.19 77 GLU A C 1
ATOM 575 O O . GLU A 1 77 ? -19.609 -2.322 7.062 1 85.19 77 GLU A O 1
ATOM 580 N N . GLY A 1 78 ? -19.312 -3.785 5.457 1 83.94 78 GLY A N 1
ATOM 581 C CA . GLY A 1 78 ? -19.094 -2.764 4.441 1 83.94 78 GLY A CA 1
ATOM 582 C C . GLY A 1 78 ? -17.688 -2.223 4.43 1 83.94 78 GLY A C 1
ATOM 583 O O . GLY A 1 78 ? -17.266 -1.573 3.467 1 83.94 78 GLY A O 1
ATOM 584 N N . PHE A 1 79 ? -16.938 -2.49 5.488 1 86 79 PHE A N 1
ATOM 585 C CA . PHE A 1 79 ? -15.547 -2.045 5.512 1 86 79 PHE A CA 1
ATOM 586 C C . PHE A 1 79 ? -14.695 -2.875 4.559 1 86 79 PHE A C 1
ATOM 588 O O . PHE A 1 79 ? -15.141 -3.916 4.07 1 86 79 PHE A O 1
ATOM 595 N N . GLN A 1 80 ? -13.562 -2.371 4.379 1 90.5 80 GLN A N 1
ATOM 596 C CA . GLN A 1 80 ? -12.68 -3.037 3.426 1 90.5 80 GLN A CA 1
ATOM 597 C C . GLN A 1 80 ? -12.102 -4.32 4.016 1 90.5 80 GLN A C 1
ATOM 599 O O . GLN A 1 80 ? -11.555 -4.312 5.121 1 90.5 80 GLN A O 1
ATOM 604 N N . SER A 1 81 ? -12.328 -5.441 3.357 1 94.81 81 SER A N 1
ATOM 605 C CA . SER A 1 81 ? -11.672 -6.707 3.691 1 94.81 81 SER A CA 1
ATOM 606 C C . SER A 1 81 ? -10.367 -6.875 2.926 1 94.81 81 SER A C 1
ATOM 608 O O . SER A 1 81 ? -10.203 -6.324 1.835 1 94.81 81 SER A O 1
ATOM 610 N N . CYS A 1 82 ? -9.477 -7.605 3.482 1 97.19 82 CYS A N 1
ATOM 611 C CA . CYS A 1 82 ? -8.156 -7.785 2.895 1 97.19 82 CYS A CA 1
ATOM 612 C C . CYS A 1 82 ? -7.68 -9.227 3.053 1 97.19 82 CYS A C 1
ATOM 614 O O . CYS A 1 82 ? -7.848 -9.828 4.113 1 97.19 82 CYS A O 1
ATOM 616 N N . ARG A 1 83 ? -7.113 -9.766 2.014 1 98.19 83 ARG A N 1
ATOM 617 C CA . ARG A 1 83 ? -6.453 -11.062 2.023 1 98.19 83 ARG A CA 1
ATOM 618 C C . ARG A 1 83 ? -5.105 -11 1.311 1 98.19 83 ARG A C 1
ATOM 620 O O . ARG A 1 83 ? -4.945 -10.258 0.344 1 98.19 83 ARG A O 1
ATOM 627 N N . ILE A 1 84 ? -4.199 -11.812 1.849 1 98.25 84 ILE A N 1
ATOM 628 C CA . ILE A 1 84 ? -2.934 -12.031 1.154 1 98.25 84 ILE A CA 1
ATOM 629 C C . ILE A 1 84 ? -2.943 -13.406 0.487 1 98.25 84 ILE A C 1
ATOM 631 O O . ILE A 1 84 ? -3.297 -14.406 1.116 1 98.25 84 ILE A O 1
ATOM 635 N N . VAL A 1 85 ? -2.684 -13.43 -0.802 1 98.19 85 VAL A N 1
ATOM 636 C CA . VAL A 1 85 ? -2.451 -14.672 -1.529 1 98.19 85 VAL A CA 1
ATOM 637 C C . VAL A 1 85 ? -0.95 -14.898 -1.696 1 98.19 85 VAL A C 1
ATOM 639 O O . VAL A 1 85 ? -0.246 -14.055 -2.256 1 98.19 85 VAL A O 1
ATOM 642 N N . THR A 1 86 ? -0.478 -16 -1.165 1 95.81 86 THR A N 1
ATOM 643 C CA . THR A 1 86 ? 0.939 -16.344 -1.166 1 95.81 86 THR A CA 1
ATOM 644 C C . THR A 1 86 ? 1.131 -17.859 -1.297 1 95.81 86 THR A C 1
ATOM 646 O O . THR A 1 86 ? 0.206 -18.578 -1.683 1 95.81 86 THR A O 1
ATOM 649 N N . THR A 1 87 ? 2.404 -18.281 -1.158 1 93.06 87 THR A N 1
ATOM 650 C CA . THR A 1 87 ? 2.695 -19.703 -1.19 1 93.06 87 THR A CA 1
ATOM 651 C C . THR A 1 87 ? 2.639 -20.312 0.213 1 93.06 87 THR A C 1
ATOM 653 O O . THR A 1 87 ? 2.783 -19.594 1.205 1 93.06 87 THR A O 1
ATOM 656 N N . ALA A 1 88 ? 2.461 -21.594 0.314 1 88.19 88 ALA A N 1
ATOM 657 C CA . ALA A 1 88 ? 2.301 -22.281 1.597 1 88.19 88 ALA A CA 1
ATOM 658 C C . ALA A 1 88 ? 3.508 -22.031 2.498 1 88.19 88 ALA A C 1
ATOM 660 O O . ALA A 1 88 ? 3.375 -21.984 3.723 1 88.19 88 ALA A O 1
ATOM 661 N N . ASP A 1 89 ? 4.598 -21.875 1.954 1 83.75 89 ASP A N 1
ATOM 662 C CA . ASP A 1 89 ? 5.809 -21.609 2.73 1 83.75 89 ASP A CA 1
ATOM 663 C C . ASP A 1 89 ? 5.969 -20.125 3.008 1 83.75 89 ASP A C 1
ATOM 665 O O . ASP A 1 89 ? 6.938 -19.703 3.648 1 83.75 89 ASP A O 1
ATOM 669 N N . GLU A 1 90 ? 5.102 -19.266 2.422 1 83.5 90 GLU A N 1
ATOM 670 C CA . GLU A 1 90 ? 4.996 -17.828 2.609 1 83.5 90 GLU A CA 1
ATOM 671 C C . GLU A 1 90 ? 6.203 -17.109 2.018 1 83.5 90 GLU A C 1
ATOM 673 O O . GLU A 1 90 ? 6.508 -15.977 2.406 1 83.5 90 GLU A O 1
ATOM 678 N N . MET A 1 91 ? 6.93 -17.844 1.156 1 87.75 91 MET A N 1
ATOM 679 C CA . MET A 1 91 ? 8.047 -17.203 0.474 1 87.75 91 MET A CA 1
ATOM 680 C C . MET A 1 91 ? 7.559 -16.344 -0.687 1 87.75 91 MET A C 1
ATOM 682 O O . MET A 1 91 ? 8.18 -15.328 -1.022 1 87.75 91 MET A O 1
ATOM 686 N N . GLY A 1 92 ? 6.43 -16.781 -1.294 1 93.19 92 GLY A N 1
ATOM 687 C CA . GLY A 1 92 ? 5.863 -16.062 -2.42 1 93.19 92 GLY A CA 1
ATOM 688 C C . GLY A 1 92 ? 6.43 -16.5 -3.758 1 93.19 92 GLY A C 1
ATOM 689 O O . GLY A 1 92 ? 6.828 -17.656 -3.922 1 93.19 92 GLY A O 1
ATOM 690 N N . TRP A 1 93 ? 6.27 -15.688 -4.738 1 95.62 93 TRP A N 1
ATOM 691 C CA . TRP A 1 93 ? 6.656 -15.969 -6.117 1 95.62 93 TRP A CA 1
ATOM 692 C C . TRP A 1 93 ? 7.758 -15.016 -6.578 1 95.62 93 TRP A C 1
ATOM 694 O O . TRP A 1 93 ? 8.125 -14.086 -5.855 1 95.62 93 TRP A O 1
ATOM 704 N N . GLY A 1 94 ? 8.281 -15.359 -7.742 1 94.06 94 GLY A N 1
ATOM 705 C CA . GLY A 1 94 ? 9.305 -14.5 -8.312 1 94.06 94 GLY A CA 1
ATOM 706 C C . GLY A 1 94 ? 8.766 -13.164 -8.773 1 94.06 94 GLY A C 1
ATOM 707 O O . GLY A 1 94 ? 9.445 -12.141 -8.672 1 94.06 94 GLY A O 1
ATOM 708 N N . ALA A 1 95 ? 7.57 -13.242 -9.281 1 95.19 95 ALA A N 1
ATOM 709 C CA . ALA A 1 95 ? 6.934 -12.039 -9.789 1 95.19 95 ALA A CA 1
ATOM 710 C C . ALA A 1 95 ? 5.441 -12.258 -10.031 1 95.19 95 ALA A C 1
ATOM 712 O O . ALA A 1 95 ? 4.988 -13.398 -10.133 1 95.19 95 ALA A O 1
ATOM 713 N N . LEU A 1 96 ? 4.773 -11.188 -10 1 97.75 96 LEU A N 1
ATOM 714 C CA . LEU A 1 96 ? 3.396 -11.133 -10.477 1 97.75 96 LEU A CA 1
ATOM 715 C C . LEU A 1 96 ? 3.273 -10.18 -11.656 1 97.75 96 LEU A C 1
ATOM 717 O O . LEU A 1 96 ? 3.885 -9.102 -11.664 1 97.75 96 LEU A O 1
ATOM 721 N N . ASP A 1 97 ? 2.459 -10.539 -12.609 1 98.31 97 ASP A N 1
ATOM 722 C CA . ASP A 1 97 ? 2.17 -9.656 -13.742 1 98.31 97 ASP A CA 1
ATOM 723 C C . ASP A 1 97 ? 0.695 -9.266 -13.773 1 98.31 97 ASP A C 1
ATOM 725 O O . ASP A 1 97 ? -0.095 -9.859 -14.508 1 98.31 97 ASP A O 1
ATOM 729 N N . LEU A 1 98 ? 0.332 -8.203 -13.055 1 98.44 98 LEU A N 1
ATOM 730 C CA . LEU A 1 98 ? -1.062 -7.809 -12.898 1 98.44 98 LEU A CA 1
ATOM 731 C C . LEU A 1 98 ? -1.598 -7.184 -14.18 1 98.44 98 LEU A C 1
ATOM 733 O O . LEU A 1 98 ? -2.766 -7.371 -14.531 1 98.44 98 LEU A O 1
ATOM 737 N N . PRO A 1 99 ? -0.808 -6.438 -14.93 1 98.38 99 PRO A N 1
ATOM 738 C CA . PRO A 1 99 ? -1.333 -5.82 -16.141 1 98.38 99 PRO A CA 1
ATOM 739 C C . PRO A 1 99 ? -1.934 -6.836 -17.109 1 98.38 99 PRO A C 1
ATOM 741 O O . PRO A 1 99 ? -2.891 -6.527 -17.828 1 98.38 99 PRO A O 1
ATOM 744 N N . THR A 1 100 ? -1.435 -8.016 -17.109 1 98.31 100 THR A N 1
ATOM 745 C CA . THR A 1 100 ? -1.919 -8.977 -18.094 1 98.31 100 THR A CA 1
ATOM 746 C C . THR A 1 100 ? -2.883 -9.977 -17.453 1 98.31 100 THR A C 1
ATOM 748 O O . THR A 1 100 ? -3.24 -10.984 -18.062 1 98.31 100 THR A O 1
ATOM 751 N N . ALA A 1 101 ? -3.312 -9.711 -16.219 1 98.62 101 ALA A N 1
ATOM 752 C CA . ALA A 1 101 ? -4.289 -10.555 -15.539 1 98.62 101 ALA A CA 1
ATOM 753 C C . ALA A 1 101 ? -5.609 -10.586 -16.312 1 98.62 101 ALA A C 1
ATOM 755 O O . ALA A 1 101 ? -6.012 -9.586 -16.906 1 98.62 101 ALA A O 1
ATOM 756 N N . GLU A 1 102 ? -6.289 -11.688 -16.25 1 98.44 102 GLU A N 1
ATOM 757 C CA . GLU A 1 102 ? -7.566 -11.867 -16.938 1 98.44 102 GLU A CA 1
ATOM 758 C C . GLU A 1 102 ? -8.672 -12.242 -15.945 1 98.44 102 GLU A C 1
ATOM 760 O O . GLU A 1 102 ? -8.461 -13.078 -15.062 1 98.44 102 GLU A O 1
ATOM 765 N N . ALA A 1 103 ? -9.758 -11.656 -16.156 1 98.38 103 ALA A N 1
ATOM 766 C CA . ALA A 1 103 ? -10.852 -11.867 -15.203 1 98.38 103 ALA A CA 1
ATOM 767 C C . ALA A 1 103 ? -12.031 -12.555 -15.883 1 98.38 103 ALA A C 1
ATOM 769 O O . ALA A 1 103 ? -12.281 -12.352 -17.078 1 98.38 103 ALA A O 1
ATOM 770 N N . SER A 1 104 ? -12.703 -13.359 -15.156 1 98.31 104 SER A N 1
ATOM 771 C CA . SER A 1 104 ? -13.984 -13.945 -15.531 1 98.31 104 SER A CA 1
ATOM 772 C C . SER A 1 104 ? -14.961 -13.938 -14.359 1 98.31 104 SER A C 1
ATOM 774 O O . SER A 1 104 ? -14.547 -13.836 -13.203 1 98.31 104 SER A O 1
ATOM 776 N N . TYR A 1 105 ? -16.234 -13.961 -14.695 1 97.75 105 TYR A N 1
ATOM 777 C CA . TYR A 1 105 ? -17.234 -13.906 -13.641 1 97.75 105 TYR A CA 1
ATOM 778 C C . TYR A 1 105 ? -18.266 -15.023 -13.805 1 97.75 105 TYR A C 1
ATOM 780 O O . TYR A 1 105 ? -18.703 -15.32 -14.914 1 97.75 105 TYR A O 1
ATOM 788 N N . ASP A 1 106 ? -18.5 -15.641 -12.727 1 96.75 106 ASP A N 1
ATOM 789 C CA . ASP A 1 106 ? -19.562 -16.625 -12.586 1 96.75 106 ASP A CA 1
ATOM 790 C C . ASP A 1 106 ? -20.469 -16.297 -11.398 1 96.75 106 ASP A C 1
ATOM 792 O O . ASP A 1 106 ? -20 -16.141 -10.273 1 96.75 106 ASP A O 1
ATOM 796 N N . ALA A 1 107 ? -21.75 -16.219 -11.602 1 94.12 107 ALA A N 1
ATOM 797 C CA . ALA A 1 107 ? -22.688 -15.773 -10.57 1 94.12 107 ALA A CA 1
ATOM 798 C C . ALA A 1 107 ? -22.641 -16.688 -9.352 1 94.12 107 ALA A C 1
ATOM 800 O O . ALA A 1 107 ? -22.844 -16.234 -8.219 1 94.12 107 ALA A O 1
ATOM 801 N N . ALA A 1 108 ? -22.359 -17.906 -9.586 1 94.38 108 ALA A N 1
ATOM 802 C CA . ALA A 1 108 ? -22.344 -18.875 -8.492 1 94.38 108 ALA A CA 1
ATOM 803 C C . ALA A 1 108 ? -21.078 -18.75 -7.664 1 94.38 108 ALA A C 1
ATOM 805 O O . ALA A 1 108 ? -21.109 -18.938 -6.445 1 94.38 108 ALA A O 1
ATOM 806 N N . THR A 1 109 ? -19.922 -18.359 -8.203 1 95.25 109 THR A N 1
ATOM 807 C CA . THR A 1 109 ? -18.656 -18.438 -7.488 1 95.25 109 THR A CA 1
ATOM 808 C C . THR A 1 109 ? -18.047 -17.031 -7.332 1 95.25 109 THR A C 1
ATOM 810 O O . THR A 1 109 ? -17.188 -16.828 -6.473 1 95.25 109 THR A O 1
ATOM 813 N N . GLY A 1 110 ? -18.453 -16.141 -8.172 1 97 110 GLY A N 1
ATOM 814 C CA . GLY A 1 110 ? -17.953 -14.781 -8.078 1 97 110 GLY A CA 1
ATOM 815 C C . GLY A 1 110 ? -16.891 -14.477 -9.109 1 97 110 GLY A C 1
ATOM 816 O O . GLY A 1 110 ? -16.859 -15.078 -10.188 1 97 110 GLY A O 1
ATOM 817 N N . LEU A 1 111 ? -16.047 -13.5 -8.844 1 98.62 111 LEU A N 1
ATOM 818 C CA . LEU A 1 111 ? -14.984 -13.031 -9.734 1 98.62 111 LEU A CA 1
ATOM 819 C C . LEU A 1 111 ? -13.75 -13.914 -9.617 1 98.62 111 LEU A C 1
ATOM 821 O O . LEU A 1 111 ? -13.242 -14.148 -8.523 1 98.62 111 LEU A O 1
ATOM 825 N N . THR A 1 112 ? -13.297 -14.484 -10.688 1 98.81 112 THR A N 1
ATOM 826 C CA . THR A 1 112 ? -12.023 -15.195 -10.727 1 98.81 112 THR A CA 1
ATOM 827 C C . THR A 1 112 ? -11.016 -14.453 -11.602 1 98.81 112 THR A C 1
ATOM 829 O O . THR A 1 112 ? -11.336 -14.055 -12.727 1 98.81 112 THR A O 1
ATOM 832 N N . VAL A 1 113 ? -9.898 -14.242 -11.133 1 98.88 113 VAL A N 1
ATOM 833 C CA . VAL A 1 113 ? -8.836 -13.562 -11.867 1 98.88 113 VAL A CA 1
ATOM 834 C C . VAL A 1 113 ? -7.637 -14.492 -12.023 1 98.88 113 VAL A C 1
ATOM 836 O O . VAL A 1 113 ? -7.141 -15.047 -11.039 1 98.88 113 VAL A O 1
ATOM 839 N N . ARG A 1 114 ? -7.215 -14.703 -13.188 1 98.81 114 ARG A N 1
ATOM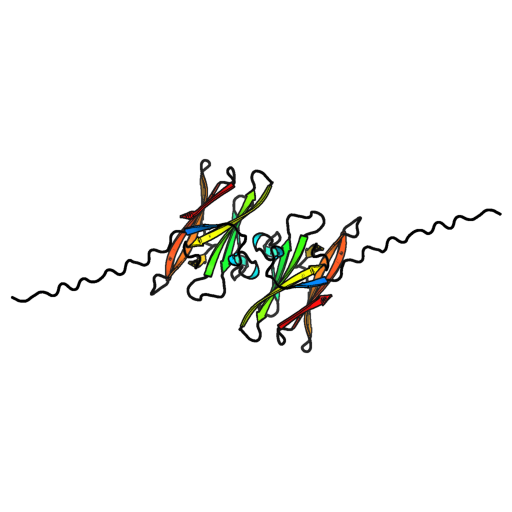 840 C CA . ARG A 1 114 ? -5.953 -15.375 -13.469 1 98.81 114 ARG A CA 1
ATOM 841 C C . ARG A 1 114 ? -4.793 -14.391 -13.477 1 98.81 114 ARG A C 1
ATOM 843 O O . ARG A 1 114 ? -4.754 -13.469 -14.297 1 98.81 114 ARG A O 1
ATOM 850 N N . VAL A 1 115 ? -3.861 -14.594 -12.672 1 98.81 115 VAL A N 1
ATOM 851 C CA . VAL A 1 115 ? -2.707 -13.711 -12.547 1 98.81 115 VAL A CA 1
ATOM 852 C C . VAL A 1 115 ? -1.441 -14.453 -12.969 1 98.81 115 VAL A C 1
ATOM 854 O O . VAL A 1 115 ? -1.044 -15.43 -12.336 1 98.81 115 VAL A O 1
ATOM 857 N N . PRO A 1 116 ? -0.817 -14.016 -14.016 1 98.69 116 PRO A N 1
ATOM 858 C CA . PRO A 1 116 ? 0.474 -14.625 -14.352 1 98.69 116 PRO A CA 1
ATOM 859 C C . PRO A 1 116 ? 1.535 -14.383 -13.281 1 98.69 116 PRO A C 1
ATOM 861 O O . PRO A 1 116 ? 1.633 -13.273 -12.742 1 98.69 116 PRO A O 1
ATOM 864 N N . ILE A 1 117 ? 2.283 -15.461 -12.977 1 97.5 117 ILE A N 1
ATOM 865 C CA . ILE A 1 117 ? 3.342 -15.406 -11.977 1 97.5 117 ILE A CA 1
ATOM 866 C C . ILE A 1 117 ? 4.594 -16.094 -12.508 1 97.5 117 ILE A C 1
ATOM 868 O O . ILE A 1 117 ? 4.562 -16.719 -13.57 1 97.5 117 ILE A O 1
ATOM 872 N N . GLN A 1 118 ? 5.688 -15.852 -11.805 1 95.81 118 GLN A N 1
ATOM 873 C CA . GLN A 1 118 ? 6.922 -16.609 -12.016 1 95.81 118 GLN A CA 1
ATOM 874 C C . GLN A 1 118 ? 7.254 -17.453 -10.789 1 95.81 118 GLN A C 1
ATOM 876 O O . GLN A 1 118 ? 7.234 -16.969 -9.664 1 95.81 118 GLN A O 1
ATOM 881 N N . VAL A 1 119 ? 7.566 -18.75 -11.023 1 94.06 119 VAL A N 1
ATOM 882 C CA . VAL A 1 119 ? 7.918 -19.672 -9.945 1 94.06 119 VAL A CA 1
ATOM 883 C C . VAL A 1 119 ? 9.367 -20.125 -10.102 1 94.06 119 VAL A C 1
ATOM 885 O O . VAL A 1 119 ? 9.766 -20.562 -11.188 1 94.06 119 VAL A O 1
ATOM 888 N N . PHE A 1 120 ? 10.086 -19.969 -9.023 1 90 120 PHE A N 1
ATOM 889 C CA . PHE A 1 120 ? 11.453 -20.469 -9.039 1 90 120 PHE A CA 1
ATOM 890 C C . PHE A 1 120 ? 11.469 -21.969 -8.805 1 90 120 PHE A C 1
ATOM 892 O O . PHE A 1 120 ? 11.016 -22.453 -7.762 1 90 120 PHE A O 1
ATOM 899 N N . ASP A 1 121 ? 12.031 -22.719 -9.805 1 86.81 121 ASP A N 1
ATOM 900 C CA . ASP A 1 121 ? 12 -24.172 -9.703 1 86.81 121 ASP A CA 1
ATOM 901 C C . ASP A 1 121 ? 13.328 -24.719 -9.172 1 86.81 121 ASP A C 1
ATOM 903 O O . ASP A 1 121 ? 13.594 -25.922 -9.258 1 86.81 121 ASP A O 1
ATOM 907 N N . GLY A 1 122 ? 14.102 -23.844 -8.672 1 87.5 122 GLY A N 1
ATOM 908 C CA . GLY A 1 122 ? 15.422 -24.234 -8.188 1 87.5 122 GLY A CA 1
ATOM 909 C C . GLY A 1 122 ? 16.531 -23.891 -9.156 1 87.5 122 GLY A C 1
ATOM 910 O O . GLY A 1 122 ? 17.703 -23.844 -8.773 1 87.5 122 GLY A O 1
ATOM 911 N N . MET A 1 123 ? 16.203 -23.75 -10.375 1 90.62 123 MET A N 1
ATOM 912 C CA . MET A 1 123 ? 17.203 -23.469 -11.398 1 90.62 123 MET A CA 1
ATOM 913 C C . MET A 1 123 ? 16.844 -22.188 -12.156 1 90.62 123 MET A C 1
ATOM 915 O O . MET A 1 123 ? 17.734 -21.375 -12.469 1 90.62 123 MET A O 1
ATOM 919 N N . ALA A 1 124 ? 15.602 -22.016 -12.516 1 91.5 124 ALA A N 1
ATOM 920 C CA . ALA A 1 124 ? 15.133 -20.875 -13.297 1 91.5 124 ALA A CA 1
ATOM 921 C C . ALA A 1 124 ? 13.719 -20.484 -12.898 1 91.5 124 ALA A C 1
ATOM 923 O O . ALA A 1 124 ? 13.047 -21.203 -12.164 1 91.5 124 ALA A O 1
ATOM 924 N N . PHE A 1 125 ? 13.375 -19.359 -13.328 1 93.5 125 PHE A N 1
ATOM 925 C CA . PHE A 1 125 ? 11.992 -18.922 -13.156 1 93.5 125 PHE A CA 1
ATOM 926 C C . PHE A 1 125 ? 11.117 -19.438 -14.281 1 93.5 125 PHE A C 1
ATOM 928 O O . PHE A 1 125 ? 11.438 -19.266 -15.461 1 93.5 125 PHE A O 1
ATOM 935 N N . GLN A 1 126 ? 10.023 -20.062 -13.883 1 95.12 126 GLN A N 1
ATOM 936 C CA . GLN A 1 126 ? 9.07 -20.625 -14.844 1 95.12 126 GLN A CA 1
ATOM 937 C C . GLN A 1 126 ? 7.754 -19.844 -14.812 1 95.12 126 GLN A C 1
ATOM 939 O O . GLN A 1 126 ? 7.27 -19.469 -13.75 1 95.12 126 GLN A O 1
ATOM 944 N N . PRO A 1 127 ? 7.227 -19.609 -16.016 1 96.81 127 PRO A N 1
ATOM 945 C CA . PRO A 1 127 ? 5.922 -18.953 -16.047 1 96.81 127 PRO A CA 1
ATOM 946 C C . PRO A 1 127 ? 4.789 -19.859 -15.586 1 96.81 127 PRO A C 1
ATOM 948 O O . PRO A 1 127 ? 4.691 -21.016 -16.031 1 96.81 127 PRO A O 1
ATOM 951 N N . GLU A 1 128 ? 4.023 -19.422 -14.664 1 96.75 128 GLU A N 1
ATOM 952 C CA . GLU A 1 128 ? 2.814 -20.078 -14.18 1 96.75 128 GLU A CA 1
ATOM 953 C C . GLU A 1 128 ? 1.687 -19.078 -13.977 1 96.75 128 GLU A C 1
ATOM 955 O O . GLU A 1 128 ? 1.756 -17.953 -14.469 1 96.75 128 GLU A O 1
ATOM 960 N N . SER A 1 129 ? 0.594 -19.547 -13.469 1 97.94 129 SER A N 1
ATOM 961 C CA . SER A 1 129 ? -0.522 -18.672 -13.117 1 97.94 129 SER A CA 1
ATOM 962 C C . SER A 1 129 ? -1.1 -19.047 -11.758 1 97.94 129 SER A C 1
ATOM 964 O O . SER A 1 129 ? -1.068 -20.203 -11.352 1 97.94 129 SER A O 1
ATOM 966 N N . VAL A 1 130 ? -1.55 -18.094 -11.094 1 98 130 VAL A N 1
ATOM 967 C CA . VAL A 1 130 ? -2.375 -18.297 -9.906 1 98 130 VAL A CA 1
ATOM 968 C C . VAL A 1 130 ? -3.789 -17.781 -10.164 1 98 130 VAL A C 1
ATOM 970 O O . VAL A 1 130 ? -3.971 -16.75 -10.836 1 98 130 VAL A O 1
ATOM 973 N N . TRP A 1 131 ? -4.746 -18.562 -9.719 1 98.19 131 TRP A N 1
ATOM 974 C CA . TRP A 1 131 ? -6.148 -18.172 -9.836 1 98.19 131 TRP A CA 1
ATOM 975 C C . TRP A 1 131 ? -6.703 -17.719 -8.484 1 98.19 131 TRP A C 1
ATOM 977 O O . TRP A 1 131 ? -6.59 -18.438 -7.492 1 98.19 131 TRP A O 1
ATOM 987 N N . VAL A 1 132 ? -7.266 -16.625 -8.508 1 98.75 132 VAL A N 1
ATOM 988 C CA . VAL A 1 132 ? -7.879 -16.078 -7.301 1 98.75 132 VAL A CA 1
ATOM 989 C C . VAL A 1 132 ? -9.375 -15.875 -7.531 1 98.75 132 VAL A C 1
ATOM 991 O O . VAL A 1 132 ? -9.781 -15.25 -8.516 1 98.75 132 VAL A O 1
ATOM 994 N N . THR A 1 133 ? -10.148 -16.375 -6.66 1 98.75 133 THR A N 1
ATOM 995 C CA . THR A 1 133 ? -11.594 -16.203 -6.746 1 98.75 133 THR A CA 1
ATOM 996 C C . THR A 1 133 ? -12.117 -15.406 -5.559 1 98.75 133 THR A C 1
ATOM 998 O O . THR A 1 133 ? -11.812 -15.727 -4.406 1 98.75 133 THR A O 1
ATOM 1001 N N . VAL A 1 134 ? -12.805 -14.406 -5.84 1 98.44 134 VAL A N 1
ATOM 1002 C CA . VAL A 1 134 ? -13.422 -13.555 -4.82 1 98.44 134 VAL A CA 1
ATOM 1003 C C . VAL A 1 134 ? -14.938 -13.734 -4.852 1 98.44 134 VAL A C 1
ATOM 1005 O O . VAL A 1 134 ? -15.594 -13.312 -5.805 1 98.44 134 VAL A O 1
ATOM 1008 N N . ASN A 1 135 ? -15.461 -14.352 -3.875 1 97.25 135 ASN A N 1
ATOM 1009 C CA . ASN A 1 135 ? -16.906 -14.43 -3.672 1 97.25 135 ASN A CA 1
ATOM 1010 C C . ASN A 1 135 ? -17.406 -13.32 -2.74 1 97.25 135 ASN A C 1
ATOM 1012 O O . ASN A 1 135 ? -17.406 -13.492 -1.52 1 97.25 135 ASN A O 1
ATOM 1016 N N . ARG A 1 136 ? -17.844 -12.25 -3.266 1 94.44 136 ARG A N 1
ATOM 1017 C CA . ARG A 1 136 ? -18.172 -11.07 -2.479 1 94.44 136 ARG A CA 1
ATOM 1018 C C . ARG A 1 136 ? -19.438 -11.297 -1.648 1 94.44 136 ARG A C 1
ATOM 1020 O O . ARG A 1 136 ? -19.578 -10.734 -0.562 1 94.44 136 ARG A O 1
ATOM 1027 N N . ALA A 1 137 ? -20.281 -12.117 -2.18 1 92.88 137 ALA A N 1
ATOM 1028 C CA . ALA A 1 137 ? -21.516 -12.406 -1.456 1 92.88 137 ALA A CA 1
ATOM 1029 C C . ALA A 1 137 ? -21.234 -13.125 -0.139 1 92.88 137 ALA A C 1
ATOM 1031 O O . ALA A 1 137 ? -21.875 -12.852 0.877 1 92.88 137 ALA A O 1
ATOM 1032 N N . GLU A 1 138 ? -20.234 -13.961 -0.166 1 94 138 GLU A N 1
ATOM 1033 C CA . GLU A 1 138 ? -19.891 -14.742 1.02 1 94 138 GLU A CA 1
ATOM 1034 C C . GLU A 1 138 ? -18.719 -14.133 1.771 1 94 138 GLU A C 1
ATOM 1036 O O . GLU A 1 138 ? -18.406 -14.531 2.896 1 94 138 GLU A O 1
ATOM 1041 N N . GLY A 1 139 ? -18.031 -13.203 1.146 1 95.12 139 GLY A N 1
ATOM 1042 C CA . GLY A 1 139 ? -16.859 -12.586 1.731 1 95.12 139 GLY A CA 1
ATOM 1043 C C . GLY A 1 139 ? -15.648 -13.5 1.758 1 95.12 139 GLY A C 1
ATOM 1044 O O . GLY A 1 139 ? -14.844 -13.461 2.695 1 95.12 139 GLY A O 1
ATOM 1045 N N . GLU A 1 140 ? -15.547 -14.383 0.773 1 96.19 140 GLU A N 1
ATOM 1046 C CA . GLU A 1 140 ? -14.492 -15.398 0.771 1 96.19 140 GLU A CA 1
ATOM 1047 C C . GLU A 1 140 ? -13.555 -15.211 -0.418 1 96.19 140 GLU A C 1
ATOM 1049 O O . GLU A 1 140 ? -14 -14.906 -1.525 1 96.19 140 GLU A O 1
ATOM 1054 N N . VAL A 1 141 ? -12.312 -15.398 -0.18 1 98.38 141 VAL A N 1
ATOM 1055 C CA . VAL A 1 141 ? -11.297 -15.438 -1.224 1 98.38 141 VAL A CA 1
ATOM 1056 C C . VAL A 1 141 ? -10.617 -16.812 -1.232 1 98.38 141 VAL A C 1
ATOM 1058 O O . VAL A 1 141 ? -10.234 -17.328 -0.181 1 98.38 141 VAL A O 1
ATOM 1061 N N . THR A 1 142 ? -10.516 -17.438 -2.34 1 98 142 THR A N 1
ATOM 1062 C CA . THR A 1 142 ? -9.797 -18.688 -2.502 1 98 142 THR A CA 1
ATOM 1063 C C . THR A 1 142 ? -8.75 -18.562 -3.605 1 98 142 THR A C 1
ATOM 1065 O O . THR A 1 142 ? -8.836 -17.688 -4.461 1 98 142 THR A O 1
ATOM 1068 N N . ALA A 1 143 ? -7.762 -19.406 -3.527 1 98.19 143 ALA A N 1
ATOM 1069 C CA . ALA A 1 143 ? -6.691 -19.391 -4.523 1 98.19 143 ALA A CA 1
ATOM 1070 C C . ALA A 1 143 ? -6.266 -20.812 -4.891 1 98.19 143 ALA A C 1
ATOM 1072 O O . ALA A 1 143 ? -6.297 -21.703 -4.055 1 98.19 143 ALA A O 1
ATOM 1073 N N . ARG A 1 144 ? -5.875 -21.016 -6.141 1 95.88 144 ARG A N 1
ATOM 1074 C CA . ARG A 1 144 ? -5.348 -22.297 -6.602 1 95.88 144 ARG A CA 1
ATOM 1075 C C . ARG A 1 144 ? -4.27 -22.094 -7.66 1 95.88 144 ARG A C 1
ATOM 1077 O O . ARG A 1 144 ? -4.238 -21.062 -8.336 1 95.88 144 ARG A O 1
ATOM 1084 N N . MET B 1 1 ? -24.156 48.469 43.031 1 42.03 1 MET B N 1
ATOM 1085 C CA . MET B 1 1 ? -22.906 47.844 42.594 1 42.03 1 MET B CA 1
ATOM 1086 C C . MET B 1 1 ? -23.188 46.75 41.562 1 42.03 1 MET B C 1
ATOM 1088 O O . MET B 1 1 ? -23.859 45.781 41.875 1 42.03 1 MET B O 1
ATOM 1092 N N . ARG B 1 2 ? -23.531 47.156 40.281 1 53.41 2 ARG B N 1
ATOM 1093 C CA . ARG B 1 2 ? -23.734 46.375 39.094 1 53.41 2 ARG B CA 1
ATOM 1094 C C . ARG B 1 2 ? -22.531 45.469 38.812 1 53.41 2 ARG B C 1
ATOM 1096 O O . ARG B 1 2 ? -21.438 45.938 38.5 1 53.41 2 ARG B O 1
ATOM 1103 N N . HIS B 1 3 ? -22.391 44.406 39.531 1 54.31 3 HIS B N 1
ATOM 1104 C CA . HIS B 1 3 ? -21.391 43.375 39.281 1 54.31 3 HIS B CA 1
ATOM 1105 C C . HIS B 1 3 ? -21.422 42.938 37.812 1 54.31 3 HIS B C 1
ATOM 1107 O O . HIS B 1 3 ? -22.469 42.469 37.344 1 54.31 3 HIS B O 1
ATOM 1113 N N . ALA B 1 4 ? -20.703 43.656 36.938 1 53.59 4 ALA B N 1
ATOM 1114 C CA . ALA B 1 4 ? -20.438 43.188 35.594 1 53.59 4 ALA B CA 1
ATOM 1115 C C . ALA B 1 4 ? -19.891 41.781 35.562 1 53.59 4 ALA B C 1
ATOM 1117 O O . ALA B 1 4 ? -18.844 41.5 36.156 1 53.59 4 ALA B O 1
ATOM 1118 N N . LEU B 1 5 ? -20.719 40.781 35.5 1 52.66 5 LEU B N 1
ATOM 1119 C CA . LEU B 1 5 ? -20.344 39.406 35.219 1 52.66 5 LEU B CA 1
ATOM 1120 C C . LEU B 1 5 ? -19.453 39.312 34 1 52.66 5 LEU B C 1
ATOM 1122 O O . LEU B 1 5 ? -19.891 39.562 32.875 1 52.66 5 LEU B O 1
ATOM 1126 N N . ALA B 1 6 ? -18.156 39.656 34.125 1 50.69 6 ALA B N 1
ATOM 1127 C CA . ALA B 1 6 ? -17.188 39.406 33.062 1 50.69 6 ALA B CA 1
ATOM 1128 C C . ALA B 1 6 ? -17.344 37.969 32.562 1 50.69 6 ALA B C 1
ATOM 1130 O O . ALA B 1 6 ? -17.172 37 33.312 1 50.69 6 ALA B O 1
ATOM 1131 N N . ALA B 1 7 ? -18.109 37.719 31.562 1 49.44 7 ALA B N 1
ATOM 1132 C CA . ALA B 1 7 ? -18.141 36.438 30.828 1 49.44 7 ALA B CA 1
ATOM 1133 C C . ALA B 1 7 ? -16.75 36.031 30.406 1 49.44 7 ALA B C 1
ATOM 1135 O O . ALA B 1 7 ? -16.125 36.656 29.547 1 49.44 7 ALA B O 1
ATOM 1136 N N . LEU B 1 8 ? -15.953 35.469 31.312 1 48.62 8 LEU B N 1
ATOM 1137 C CA . LEU B 1 8 ? -14.75 34.781 30.875 1 48.62 8 LEU B CA 1
ATOM 1138 C C . LEU B 1 8 ? -15.047 33.844 29.703 1 48.62 8 LEU B C 1
ATOM 1140 O O . LEU B 1 8 ? -15.688 32.812 29.859 1 48.62 8 LEU B O 1
ATOM 1144 N N . VAL B 1 9 ? -15.281 34.469 28.547 1 44.84 9 VAL B N 1
ATOM 1145 C CA . VAL B 1 9 ? -15.289 33.594 27.375 1 44.84 9 VAL B CA 1
ATOM 1146 C C . VAL B 1 9 ? -14.086 32.656 27.422 1 44.84 9 VAL B C 1
ATOM 1148 O O . VAL B 1 9 ? -12.938 33.094 27.359 1 44.84 9 VAL B O 1
ATOM 1151 N N . ALA B 1 10 ? -14.133 31.516 28.125 1 45.75 10 ALA B N 1
ATOM 1152 C CA . ALA B 1 10 ? -13.156 30.438 28 1 45.75 10 ALA B CA 1
ATOM 1153 C C . ALA B 1 10 ? -12.727 30.234 26.547 1 45.75 10 ALA B C 1
ATOM 1155 O O . ALA B 1 10 ? -13.523 29.797 25.719 1 45.75 10 ALA B O 1
ATOM 1156 N N . LEU B 1 11 ? -11.828 31.062 26.031 1 44.78 11 LEU B N 1
ATOM 1157 C CA . LEU B 1 11 ? -11.195 30.734 24.75 1 44.78 11 LEU B CA 1
ATOM 1158 C C . LEU B 1 11 ? -10.891 29.234 24.672 1 44.78 11 LEU B C 1
ATOM 1160 O O . LEU B 1 11 ? -10.086 28.719 25.469 1 44.78 11 LEU B O 1
ATOM 1164 N N . ALA B 1 12 ? -11.875 28.453 24.359 1 47.88 12 ALA B N 1
ATOM 1165 C CA . ALA B 1 12 ? -11.523 27.078 24.031 1 47.88 12 ALA B CA 1
ATOM 1166 C C . ALA B 1 12 ? -10.188 27.016 23.312 1 47.88 12 ALA B C 1
ATOM 1168 O O . ALA B 1 12 ? -9.969 27.719 22.328 1 47.88 12 ALA B O 1
ATOM 1169 N N . PRO B 1 13 ? -9.078 26.672 24 1 44.16 13 PRO B N 1
ATOM 1170 C CA . PRO B 1 13 ? -7.844 26.531 23.219 1 44.16 13 PRO B CA 1
ATOM 1171 C C . PRO B 1 13 ? -8.102 26.016 21.797 1 44.16 13 PRO B C 1
ATOM 1173 O O . PRO B 1 13 ? -8.992 25.188 21.594 1 44.16 13 PRO B O 1
ATOM 1176 N N . ALA B 1 14 ? -8.078 26.812 20.75 1 43.88 14 ALA B N 1
ATOM 1177 C CA . ALA B 1 14 ? -8.039 26.312 19.391 1 43.88 14 ALA B CA 1
ATOM 1178 C C . ALA B 1 14 ? -7.402 24.938 19.312 1 43.88 14 ALA B C 1
ATOM 1180 O O . ALA B 1 14 ? -6.312 24.719 19.844 1 43.88 14 ALA B O 1
ATOM 1181 N N . ALA B 1 15 ? -8.094 23.875 19.375 1 48.62 15 ALA B N 1
ATOM 1182 C CA . ALA B 1 15 ? -7.543 22.547 19.156 1 48.62 15 ALA B CA 1
ATOM 1183 C C . ALA B 1 15 ? -6.414 22.578 18.141 1 48.62 15 ALA B C 1
ATOM 1185 O O . ALA B 1 15 ? -6.668 22.672 16.938 1 48.62 15 ALA B O 1
ATOM 1186 N N . LEU 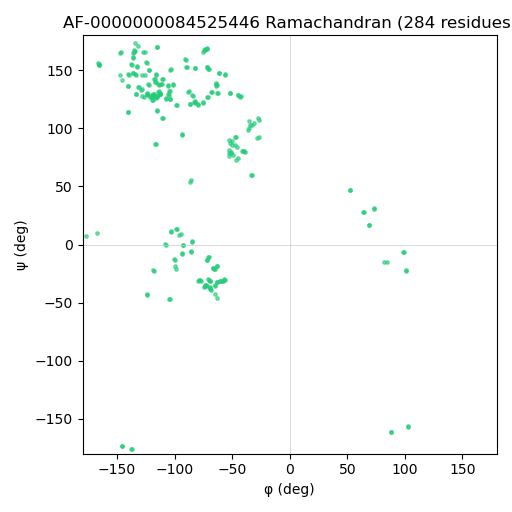B 1 16 ? -5.238 23.344 18.328 1 50.25 16 LEU B N 1
ATOM 1187 C CA . LEU B 1 16 ? -4.051 23.406 17.484 1 50.25 16 LEU B CA 1
ATOM 1188 C C . LEU B 1 16 ? -3.764 22.047 16.844 1 50.25 16 LEU B C 1
ATOM 1190 O O . LEU B 1 16 ? -3.871 21.016 17.5 1 50.25 16 LEU B O 1
ATOM 1194 N N . ALA B 1 17 ? -4.109 21.938 15.586 1 55.78 17 ALA B N 1
ATOM 1195 C CA . ALA B 1 17 ? -3.699 20.75 14.852 1 55.78 17 ALA B CA 1
ATOM 1196 C C . ALA B 1 17 ? -2.43 20.141 15.445 1 55.78 17 ALA B C 1
ATOM 1198 O O . ALA B 1 17 ? -1.466 20.859 15.719 1 55.78 17 ALA B O 1
ATOM 1199 N N . ALA B 1 18 ? -2.607 19.031 16.094 1 65.56 18 ALA B N 1
ATOM 1200 C CA . ALA B 1 18 ? -1.489 18.328 16.719 1 65.56 18 ALA B CA 1
ATOM 1201 C C . ALA B 1 18 ? -0.272 18.297 15.797 1 65.56 18 ALA B C 1
ATOM 1203 O O . ALA B 1 18 ? -0.412 18.234 14.57 1 65.56 18 ALA B O 1
ATOM 1204 N N . GLN B 1 19 ? 0.852 18.719 16.281 1 86.56 19 GLN B N 1
ATOM 1205 C CA . GLN B 1 19 ? 2.158 18.734 15.625 1 86.56 19 GLN B CA 1
ATOM 1206 C C . GLN B 1 19 ? 2.434 17.406 14.914 1 86.56 19 GLN B C 1
ATOM 1208 O O . GLN B 1 19 ? 2.131 16.328 15.445 1 86.56 19 GLN B O 1
ATOM 1213 N N . PRO B 1 20 ? 2.795 17.516 13.664 1 94.94 20 PRO B N 1
ATOM 1214 C CA . PRO B 1 20 ? 3.15 16.281 12.969 1 94.94 20 PRO B CA 1
ATOM 1215 C C . PRO B 1 20 ? 4.258 15.5 13.68 1 94.94 20 PRO B C 1
ATOM 1217 O O . PRO B 1 20 ? 5.125 16.109 14.32 1 94.94 20 PRO B O 1
ATOM 1220 N N . MET B 1 21 ? 4.172 14.281 13.594 1 95.25 21 MET B N 1
ATOM 1221 C CA . MET B 1 21 ? 5.184 13.391 14.148 1 95.25 21 MET B CA 1
ATOM 1222 C C . MET B 1 21 ? 5.574 12.312 13.133 1 95.25 21 MET B C 1
ATOM 1224 O O . MET B 1 21 ? 4.785 11.961 12.258 1 95.25 21 MET B O 1
ATOM 1228 N N . VAL B 1 22 ? 6.797 11.797 13.266 1 97.5 22 VAL B N 1
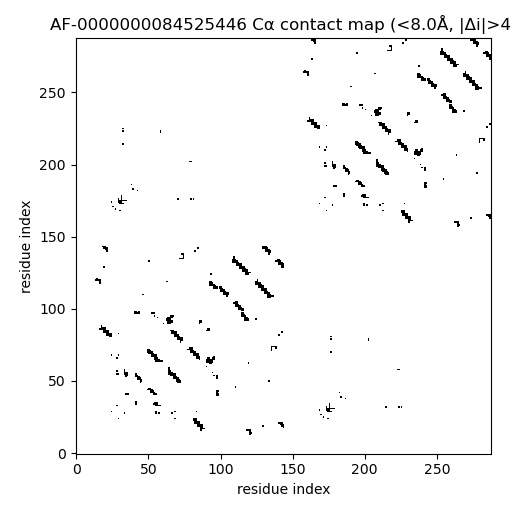ATOM 1229 C CA . VAL B 1 22 ? 7.32 10.75 12.398 1 97.5 22 VAL B CA 1
ATOM 1230 C C . VAL B 1 22 ? 7.512 9.461 13.203 1 97.5 22 VAL B C 1
ATOM 1232 O O . VAL B 1 22 ? 8.102 9.484 14.289 1 97.5 22 VAL B O 1
ATOM 1235 N N . ARG B 1 23 ? 6.984 8.43 12.664 1 95.38 23 ARG B N 1
ATOM 1236 C CA . ARG B 1 23 ? 7.125 7.141 13.336 1 95.38 23 ARG B CA 1
ATOM 1237 C C . ARG B 1 23 ? 7.582 6.062 12.359 1 95.38 23 ARG B C 1
ATOM 1239 O O . ARG B 1 23 ? 7.621 6.293 11.148 1 95.38 23 ARG B O 1
ATOM 1246 N N . ASP B 1 24 ? 7.922 4.887 12.906 1 94.31 24 ASP B N 1
ATOM 1247 C CA . ASP B 1 24 ? 8.281 3.76 12.055 1 94.31 24 ASP B CA 1
ATOM 1248 C C . ASP B 1 24 ? 7.051 3.17 11.375 1 94.31 24 ASP B C 1
ATOM 1250 O O . ASP B 1 24 ? 5.922 3.467 11.766 1 94.31 24 ASP B O 1
ATOM 1254 N N . CYS B 1 25 ? 7.27 2.334 10.414 1 95.88 25 CYS B N 1
ATOM 1255 C CA . CYS B 1 25 ? 6.191 1.833 9.57 1 95.88 25 CYS B CA 1
ATOM 1256 C C . CYS B 1 25 ? 5.668 0.498 10.086 1 95.88 25 CYS B C 1
ATOM 1258 O O . CYS B 1 25 ? 4.906 -0.182 9.391 1 95.88 25 CYS B O 1
ATOM 1260 N N . ASP B 1 26 ? 6.066 0.065 11.219 1 91.69 26 ASP B N 1
ATOM 1261 C CA . ASP B 1 26 ? 5.621 -1.226 11.734 1 91.69 26 ASP B CA 1
ATOM 1262 C C . ASP B 1 26 ? 4.305 -1.087 12.492 1 91.69 26 ASP B C 1
ATOM 1264 O O . ASP B 1 26 ? 4.219 -1.462 13.664 1 91.69 26 ASP B O 1
ATOM 1268 N N . THR B 1 27 ? 3.326 -0.527 11.898 1 90.75 27 THR B N 1
ATOM 1269 C CA . THR B 1 27 ? 1.999 -0.308 12.461 1 90.75 27 THR B CA 1
ATOM 1270 C C . THR B 1 27 ? 0.916 -0.684 11.461 1 90.75 27 THR B C 1
ATOM 1272 O O . THR B 1 27 ? 1.191 -0.821 10.266 1 90.75 27 THR B O 1
ATOM 1275 N N . HIS B 1 28 ? -0.308 -0.805 11.961 1 91.69 28 HIS B N 1
ATOM 1276 C CA . HIS B 1 28 ? -1.449 -1.124 11.109 1 91.69 28 HIS B CA 1
ATOM 1277 C C . HIS B 1 28 ? -1.729 -0 10.117 1 91.69 28 HIS B C 1
ATOM 1279 O O . HIS B 1 28 ? -2.332 -0.23 9.07 1 91.69 28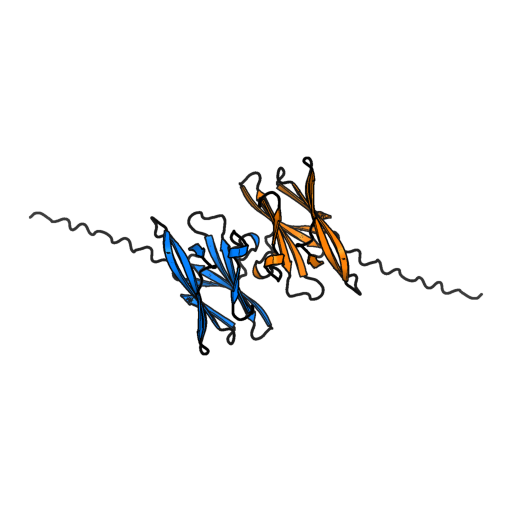 HIS B O 1
ATOM 1285 N N . ILE B 1 29 ? -1.254 1.2 10.414 1 94.06 29 ILE B N 1
ATOM 1286 C CA . ILE B 1 29 ? -1.448 2.348 9.531 1 94.06 29 ILE B CA 1
ATOM 1287 C C . ILE B 1 29 ? -0.747 2.1 8.195 1 94.06 29 ILE B C 1
ATOM 1289 O O . ILE B 1 29 ? -1.255 2.484 7.141 1 94.06 29 ILE B O 1
ATOM 1293 N N . ALA B 1 30 ? 0.308 1.395 8.242 1 96.69 30 ALA B N 1
ATOM 1294 C CA . ALA B 1 30 ? 1.182 1.245 7.082 1 96.69 30 ALA B CA 1
ATOM 1295 C C . ALA B 1 30 ? 0.698 0.119 6.172 1 96.69 30 ALA B C 1
ATOM 1297 O O . ALA B 1 30 ? 1.33 -0.182 5.156 1 96.69 30 ALA B O 1
ATOM 1298 N N . ASN B 1 31 ? -0.402 -0.512 6.5 1 97.06 31 ASN B N 1
ATOM 1299 C CA . ASN B 1 31 ? -0.948 -1.587 5.68 1 97.06 31 ASN B CA 1
ATOM 1300 C C . ASN B 1 31 ? -1.37 -1.082 4.305 1 97.06 31 ASN B C 1
ATOM 1302 O O . ASN B 1 31 ? -2.014 -0.037 4.191 1 97.06 31 ASN B O 1
ATOM 1306 N N . ALA B 1 32 ? -1.076 -1.872 3.242 1 98.06 32 ALA B N 1
ATOM 1307 C CA . ALA B 1 32 ? -1.328 -1.456 1.865 1 98.06 32 ALA B CA 1
ATOM 1308 C C . ALA B 1 32 ? -2.826 -1.342 1.593 1 98.06 32 ALA B C 1
ATOM 1310 O O . ALA B 1 32 ? -3.242 -0.645 0.665 1 98.06 32 ALA B O 1
ATOM 1311 N N . ARG B 1 33 ? -3.658 -1.978 2.4 1 96.81 33 ARG B N 1
ATOM 1312 C CA . ARG B 1 33 ? -5.102 -1.852 2.246 1 96.81 33 ARG B CA 1
ATOM 1313 C C . ARG B 1 33 ? -5.555 -0.413 2.473 1 96.81 33 ARG B C 1
ATOM 1315 O O . ARG B 1 33 ? -6.656 -0.031 2.066 1 96.81 33 ARG B O 1
ATOM 1322 N N . ASN B 1 34 ? -4.672 0.343 3.121 1 96.5 34 ASN B N 1
ATOM 1323 C CA . ASN B 1 34 ? -5.035 1.707 3.486 1 96.5 34 ASN B CA 1
ATOM 1324 C C . ASN B 1 34 ? -4.598 2.709 2.42 1 96.5 34 ASN B C 1
ATOM 1326 O O . ASN B 1 34 ? -4.762 3.918 2.594 1 96.5 34 ASN B O 1
ATOM 1330 N N . LEU B 1 35 ? -3.992 2.252 1.392 1 97.88 35 LEU B N 1
ATOM 1331 C CA . LEU B 1 35 ? -3.666 3.182 0.316 1 97.88 35 LEU B CA 1
ATOM 1332 C C . LEU B 1 35 ? -4.898 3.965 -0.12 1 97.88 35 LEU B C 1
ATOM 1334 O O . LEU B 1 35 ? -5.949 3.377 -0.389 1 97.88 35 LEU B O 1
ATOM 1338 N N . ALA B 1 36 ? -4.742 5.215 -0.181 1 97.25 36 ALA B N 1
ATOM 1339 C CA . ALA B 1 36 ? -5.891 6.078 -0.456 1 97.25 36 ALA B CA 1
ATOM 1340 C C . ALA B 1 36 ? -6.336 5.949 -1.909 1 97.25 36 ALA B C 1
ATOM 1342 O O . ALA B 1 36 ? -5.516 5.711 -2.799 1 97.25 36 ALA B O 1
ATOM 1343 N N . ARG B 1 37 ? -7.621 6.199 -2.133 1 96.25 37 ARG B N 1
ATOM 1344 C CA . ARG B 1 37 ? -8.195 6.297 -3.469 1 96.25 37 ARG B CA 1
ATOM 1345 C C . ARG B 1 37 ? -8.445 7.754 -3.854 1 96.25 37 ARG B C 1
ATOM 1347 O O . ARG B 1 37 ? -8.703 8.594 -2.988 1 96.25 37 ARG B O 1
ATOM 1354 N N . PRO B 1 38 ? -8.391 8.094 -5.129 1 97.25 38 PRO B N 1
ATOM 1355 C CA . PRO B 1 38 ? -8 7.168 -6.195 1 97.25 38 PRO B CA 1
ATOM 1356 C C . PRO B 1 38 ? -6.516 6.812 -6.164 1 97.25 38 PRO B C 1
ATOM 1358 O O . PRO B 1 38 ? -5.691 7.641 -5.77 1 97.25 38 PRO B O 1
ATOM 1361 N N . TYR B 1 39 ? -6.18 5.633 -6.625 1 97.69 39 TYR B N 1
ATOM 1362 C CA . TYR B 1 39 ? -4.844 5.086 -6.41 1 97.69 39 TYR B CA 1
ATOM 1363 C C . TYR B 1 39 ? -3.803 5.859 -7.215 1 97.69 39 TYR B C 1
ATOM 1365 O O . TYR B 1 39 ? -2.645 5.965 -6.805 1 97.69 39 TYR B O 1
ATOM 1373 N N . ASP B 1 40 ? -4.191 6.383 -8.367 1 96.12 40 ASP B N 1
ATOM 1374 C CA . ASP B 1 40 ? -3.248 7.098 -9.219 1 96.12 40 ASP B CA 1
ATOM 1375 C C . ASP B 1 40 ? -2.854 8.438 -8.602 1 96.12 40 ASP B C 1
ATOM 1377 O O . ASP B 1 40 ? -1.884 9.062 -9.031 1 96.12 40 ASP B O 1
ATOM 1381 N N . GLU B 1 41 ? -3.545 8.82 -7.574 1 97.94 41 GLU B N 1
ATOM 1382 C CA . GLU B 1 41 ? -3.234 10.078 -6.895 1 97.94 41 GLU B CA 1
ATOM 1383 C C . GLU B 1 41 ? -2.594 9.82 -5.531 1 97.94 41 GLU B C 1
ATOM 1385 O O . GLU B 1 41 ? -2.238 10.758 -4.82 1 97.94 41 GLU B O 1
ATOM 1390 N N . ALA B 1 42 ? -2.424 8.562 -5.191 1 98.5 42 ALA B N 1
ATOM 1391 C CA . ALA B 1 42 ? -2.037 8.227 -3.824 1 98.5 42 ALA B CA 1
ATOM 1392 C C . ALA B 1 42 ? -0.522 8.094 -3.699 1 98.5 42 ALA B C 1
ATOM 1394 O O . ALA B 1 42 ? 0.008 7.98 -2.592 1 98.5 42 ALA B O 1
ATOM 1395 N N . ILE B 1 43 ? 0.168 8.141 -4.836 1 98.56 43 ILE B N 1
ATOM 1396 C CA . ILE B 1 43 ? 1.604 7.891 -4.812 1 98.56 43 ILE B CA 1
ATOM 1397 C C . ILE B 1 43 ? 2.328 8.953 -5.641 1 98.56 43 ILE B C 1
ATOM 1399 O O . ILE B 1 43 ? 1.957 9.211 -6.789 1 98.56 43 ILE B O 1
ATOM 1403 N N . ARG B 1 44 ? 3.281 9.523 -5.117 1 98.38 44 ARG B N 1
ATOM 1404 C CA . ARG B 1 44 ? 4.133 10.469 -5.832 1 98.38 44 ARG B CA 1
ATOM 1405 C C . ARG B 1 44 ? 5.605 10.148 -5.621 1 98.38 44 ARG B C 1
ATOM 1407 O O . ARG B 1 44 ? 6.027 9.852 -4.5 1 98.38 44 ARG B O 1
ATOM 1414 N N . GLU B 1 45 ? 6.363 10.18 -6.668 1 97.88 45 GLU B N 1
ATOM 1415 C CA . GLU B 1 45 ? 7.793 9.898 -6.625 1 97.88 45 GLU B CA 1
ATOM 1416 C C . GLU B 1 45 ? 8.617 11.18 -6.77 1 97.88 45 GLU B C 1
ATOM 1418 O O . GLU B 1 45 ? 8.266 12.055 -7.566 1 97.88 45 GLU B O 1
ATOM 1423 N N . PHE B 1 46 ? 9.578 11.297 -6.012 1 97.94 46 PHE B N 1
ATOM 1424 C CA . PHE B 1 46 ? 10.531 12.398 -6.047 1 97.94 46 PHE B CA 1
ATOM 1425 C C . PHE B 1 46 ? 11.961 11.883 -6.156 1 97.94 46 PHE B C 1
ATOM 1427 O O . PHE B 1 46 ? 12.211 10.695 -5.953 1 97.94 46 PHE B O 1
ATOM 1434 N N . ALA B 1 47 ? 12.875 12.82 -6.504 1 96.44 47 ALA B N 1
ATOM 1435 C CA . ALA B 1 47 ? 14.305 12.523 -6.555 1 96.44 47 ALA B CA 1
ATOM 1436 C C . ALA B 1 47 ? 14.578 11.297 -7.418 1 96.44 47 ALA B C 1
ATOM 1438 O O . ALA B 1 47 ? 15.25 10.352 -6.984 1 96.44 47 ALA B O 1
ATOM 1439 N N . ASN B 1 48 ? 13.938 11.281 -8.641 1 95.12 48 ASN B N 1
ATOM 1440 C CA . ASN B 1 48 ? 14.133 10.234 -9.641 1 95.12 48 ASN B CA 1
ATOM 1441 C C . ASN B 1 48 ? 13.656 8.875 -9.133 1 95.12 48 ASN B C 1
ATOM 1443 O O . ASN B 1 48 ? 14.297 7.855 -9.383 1 95.12 48 ASN B O 1
ATOM 1447 N N . GLY B 1 49 ? 12.688 8.906 -8.227 1 96.19 49 GLY B N 1
ATOM 1448 C CA . GLY B 1 49 ? 12.039 7.688 -7.773 1 96.19 49 GLY B CA 1
ATOM 1449 C C . GLY B 1 49 ? 12.578 7.188 -6.445 1 96.19 49 GLY B C 1
ATOM 1450 O O . GLY B 1 49 ? 12.039 6.234 -5.875 1 96.19 49 GLY B O 1
ATOM 1451 N N . ASP B 1 50 ? 13.594 7.797 -5.941 1 95.75 50 ASP B N 1
ATOM 1452 C CA . ASP B 1 50 ? 14.234 7.324 -4.719 1 95.75 50 ASP B CA 1
ATOM 1453 C C . ASP B 1 50 ? 13.375 7.629 -3.496 1 95.75 50 ASP B C 1
ATOM 1455 O O . ASP B 1 50 ? 13.398 6.887 -2.514 1 95.75 50 ASP B O 1
ATOM 1459 N N . VAL B 1 51 ? 12.695 8.781 -3.514 1 98.12 51 VAL B N 1
ATOM 1460 C CA . VAL B 1 51 ? 11.797 9.141 -2.424 1 98.12 51 VAL B CA 1
ATOM 1461 C C . VAL B 1 51 ? 10.344 9.016 -2.893 1 98.12 51 VAL B C 1
ATOM 1463 O O . VAL B 1 51 ? 9.961 9.617 -3.9 1 98.12 51 VAL B O 1
ATOM 1466 N N . VAL B 1 52 ? 9.641 8.273 -2.154 1 98.69 52 VAL B N 1
ATOM 1467 C CA . VAL B 1 52 ? 8.25 8.047 -2.525 1 98.69 52 VAL B CA 1
ATOM 1468 C C . VAL B 1 52 ? 7.332 8.453 -1.372 1 98.69 52 VAL B C 1
ATOM 1470 O O . VAL B 1 52 ? 7.57 8.078 -0.221 1 98.69 52 VAL B O 1
ATOM 1473 N N . LEU B 1 53 ? 6.34 9.266 -1.654 1 98.88 53 LEU B N 1
ATOM 1474 C CA . LEU B 1 53 ? 5.262 9.57 -0.721 1 98.88 53 LEU B CA 1
ATOM 1475 C C . LEU B 1 53 ? 3.986 8.828 -1.109 1 98.88 53 LEU B C 1
ATOM 1477 O O . LEU B 1 53 ? 3.592 8.828 -2.277 1 98.88 53 LEU B O 1
ATOM 1481 N N . MET B 1 54 ? 3.391 8.203 -0.134 1 98.88 54 MET B N 1
ATOM 1482 C CA . MET B 1 54 ? 2.119 7.508 -0.327 1 98.88 54 MET B CA 1
ATOM 1483 C C . MET B 1 54 ? 1.062 8.039 0.635 1 98.88 54 MET B C 1
ATOM 1485 O O . MET B 1 54 ? 1.312 8.156 1.837 1 98.88 54 MET B O 1
ATOM 1489 N N . SER B 1 55 ? -0.071 8.383 0.084 1 98.62 55 SER B N 1
ATOM 1490 C CA . SER B 1 55 ? -1.225 8.758 0.896 1 98.62 55 SER B CA 1
ATOM 1491 C C . SER B 1 55 ? -1.977 7.527 1.389 1 98.62 55 SER B C 1
ATOM 1493 O O . SER B 1 55 ? -2.395 6.684 0.59 1 98.62 55 SER B O 1
ATOM 1495 N N . LEU B 1 56 ? -2.104 7.41 2.691 1 97.69 56 LEU B N 1
ATOM 1496 C CA . LEU B 1 56 ? -2.881 6.348 3.316 1 97.69 56 LEU B CA 1
ATOM 1497 C C . LEU B 1 56 ? -4.148 6.902 3.957 1 97.69 56 LEU B C 1
ATOM 1499 O O . LEU B 1 56 ? -4.133 7.996 4.531 1 97.69 56 LEU B O 1
ATOM 1503 N N . LEU B 1 57 ? -5.195 6.156 3.865 1 96.38 57 LEU B N 1
ATOM 1504 C CA . LEU B 1 57 ? -6.469 6.59 4.43 1 96.38 57 LEU B CA 1
ATOM 1505 C C . LEU B 1 57 ? -7.199 5.422 5.082 1 96.38 57 LEU B C 1
ATOM 1507 O O . LEU B 1 57 ? -7.664 4.512 4.395 1 96.38 57 LEU B O 1
ATOM 1511 N N . MET B 1 58 ? -7.328 5.5 6.352 1 92.75 58 MET B N 1
ATOM 1512 C CA . MET B 1 58 ? -8.047 4.473 7.102 1 92.75 58 MET B CA 1
ATOM 1513 C C . MET B 1 58 ? -9.547 4.711 7.047 1 92.75 58 MET B C 1
ATOM 1515 O O . MET B 1 58 ? -10 5.855 6.941 1 92.75 58 MET B O 1
ATOM 1519 N N . ASP B 1 59 ? -10.305 3.592 7.156 1 84.06 59 ASP B N 1
ATOM 1520 C CA . ASP B 1 59 ? -11.758 3.688 7.129 1 84.06 59 ASP B CA 1
ATOM 1521 C C . ASP B 1 59 ? -12.289 4.355 8.391 1 84.06 59 ASP B C 1
ATOM 1523 O O . ASP B 1 59 ? -13.305 5.051 8.352 1 84.06 59 ASP B O 1
ATOM 1527 N N . GLU B 1 60 ? -11.727 4.078 9.445 1 81.88 60 GLU B N 1
ATOM 1528 C CA . GLU B 1 60 ? -12.117 4.652 10.734 1 81.88 60 GLU B CA 1
ATOM 1529 C C . GLU B 1 60 ? -10.914 5.254 11.453 1 81.88 60 GLU B C 1
ATOM 1531 O O . GLU B 1 60 ? -9.797 4.73 11.352 1 81.88 60 GLU B O 1
ATOM 1536 N N . PRO B 1 61 ? -11.125 6.324 12.18 1 78.38 61 PRO B N 1
ATOM 1537 C CA . PRO B 1 61 ? -12.344 7.109 12.398 1 78.38 61 PRO B CA 1
ATOM 1538 C C . PRO B 1 61 ? -12.711 7.973 11.195 1 78.38 61 PRO B C 1
ATOM 1540 O O . PRO B 1 61 ? -11.875 8.211 10.32 1 78.38 61 PRO B O 1
ATOM 1543 N N . ALA B 1 62 ? -13.969 8.484 11.273 1 72.5 62 ALA B N 1
ATOM 1544 C CA . ALA B 1 62 ? -14.523 9.234 10.148 1 72.5 62 ALA B CA 1
ATOM 1545 C C . ALA B 1 62 ? -13.883 10.617 10.031 1 72.5 62 ALA B C 1
ATOM 1547 O O . ALA B 1 62 ? -13.688 11.125 8.93 1 72.5 62 ALA B O 1
ATOM 1548 N N . CYS B 1 63 ? -13.594 11.125 11.195 1 70.44 63 CYS B N 1
ATOM 1549 C CA . CYS B 1 63 ? -13.102 12.5 11.133 1 70.44 63 CYS B CA 1
ATOM 1550 C C . CYS B 1 63 ? -11.789 12.57 10.367 1 70.44 63 CYS B C 1
ATOM 1552 O O . CYS B 1 63 ? -11.578 13.492 9.578 1 70.44 63 CYS B O 1
ATOM 1554 N N . CYS B 1 64 ? -10.969 11.508 10.875 1 84.75 64 CYS B N 1
ATOM 1555 C CA . CYS B 1 64 ? -9.594 11.625 10.398 1 84.75 64 CYS B CA 1
ATOM 1556 C C . CYS B 1 64 ? -8.984 10.242 10.172 1 84.75 64 CYS B C 1
ATOM 1558 O O . CYS B 1 64 ? -9.492 9.242 10.68 1 84.75 64 CYS B O 1
ATOM 1560 N N . GLY B 1 65 ? -8.227 10.062 9.18 1 92.19 65 GLY B N 1
ATOM 1561 C CA . GLY B 1 65 ? -7.578 8.789 8.922 1 92.19 65 GLY B CA 1
ATOM 1562 C C . GLY B 1 65 ? -6.496 8.867 7.863 1 92.19 65 GLY B C 1
ATOM 1563 O O . GLY B 1 65 ? -5.988 7.844 7.406 1 92.19 65 GLY B O 1
ATOM 1564 N N . ALA B 1 66 ? -6.25 10.117 7.562 1 96.44 66 ALA B N 1
ATOM 1565 C CA . ALA B 1 66 ? -5.246 10.273 6.512 1 96.44 66 ALA B CA 1
ATOM 1566 C C . ALA B 1 66 ? -3.84 10.336 7.102 1 96.44 66 ALA B C 1
ATOM 1568 O O . ALA B 1 66 ? -3.605 11.047 8.078 1 96.44 66 ALA B O 1
ATOM 1569 N N . HIS B 1 67 ? -2.963 9.602 6.578 1 97.31 67 HIS B N 1
ATOM 1570 C CA . HIS B 1 67 ? -1.56 9.539 6.973 1 97.31 67 HIS B CA 1
ATOM 1571 C C . HIS B 1 67 ? -0.646 9.516 5.75 1 97.31 67 HIS B C 1
ATOM 1573 O O . HIS B 1 67 ? -1.095 9.227 4.641 1 97.31 67 HIS B O 1
ATOM 1579 N N . LEU B 1 68 ? 0.62 9.859 6.016 1 98.62 68 LEU B N 1
ATOM 1580 C CA . LEU B 1 68 ? 1.599 9.891 4.934 1 98.62 68 LEU B CA 1
ATOM 1581 C C . LEU B 1 68 ? 2.709 8.875 5.184 1 98.62 68 LEU B C 1
ATOM 1583 O O . LEU B 1 68 ? 3.281 8.828 6.273 1 98.62 68 LEU B O 1
ATOM 1587 N N . MET B 1 69 ? 2.945 8.062 4.227 1 98.81 69 MET B N 1
ATOM 1588 C CA . MET B 1 69 ? 4.109 7.18 4.262 1 98.81 69 MET B CA 1
ATOM 1589 C C . MET B 1 69 ? 5.227 7.719 3.375 1 98.81 69 MET B C 1
ATOM 1591 O O . MET B 1 69 ? 4.973 8.18 2.262 1 98.81 69 MET B O 1
ATOM 1595 N N . VAL B 1 70 ? 6.371 7.641 3.875 1 98.81 70 VAL B N 1
ATOM 1596 C CA . VAL B 1 70 ? 7.574 8.039 3.15 1 98.81 70 VAL B CA 1
ATOM 1597 C C . VAL B 1 70 ? 8.516 6.844 3.025 1 98.81 70 VAL B C 1
ATOM 1599 O O . VAL B 1 70 ? 8.852 6.195 4.023 1 98.81 70 VAL B O 1
ATOM 1602 N N . THR B 1 71 ? 8.93 6.539 1.838 1 98.12 71 THR B N 1
ATOM 1603 C CA . THR B 1 71 ? 9.953 5.512 1.652 1 98.12 71 THR B CA 1
ATOM 1604 C C . THR B 1 71 ? 11.164 6.078 0.915 1 98.12 71 THR B C 1
ATOM 1606 O O . THR B 1 71 ? 11.031 7 0.108 1 98.12 71 THR B O 1
ATOM 1609 N N . PHE B 1 72 ? 12.305 5.586 1.148 1 97.38 72 PHE B N 1
ATOM 1610 C CA . PHE B 1 72 ? 13.562 5.996 0.539 1 97.38 72 PHE B CA 1
ATOM 1611 C C . PHE B 1 72 ? 14.648 4.953 0.788 1 97.38 72 PHE B C 1
ATOM 1613 O O . PHE B 1 72 ? 14.555 4.168 1.734 1 97.38 72 PHE B O 1
ATOM 1620 N N . PRO B 1 73 ? 15.602 4.914 -0.064 1 94.94 73 PRO B N 1
ATOM 1621 C CA . PRO B 1 73 ? 16.672 3.939 0.174 1 94.94 73 PRO B CA 1
ATOM 1622 C C . PRO B 1 73 ? 17.516 4.27 1.405 1 94.94 73 PRO B C 1
ATOM 1624 O O . PRO B 1 73 ? 17.953 5.41 1.567 1 94.94 73 PRO B O 1
ATOM 1627 N N . ASP B 1 74 ? 17.688 3.24 2.227 1 92.81 74 ASP B N 1
ATOM 1628 C CA . ASP B 1 74 ? 18.578 3.408 3.371 1 92.81 74 ASP B CA 1
ATOM 1629 C C . ASP B 1 74 ? 20.016 3.693 2.916 1 92.81 74 ASP B C 1
ATOM 1631 O O . ASP B 1 74 ? 20.547 2.99 2.057 1 92.81 74 ASP B O 1
ATOM 1635 N N . PRO B 1 75 ? 20.609 4.734 3.49 1 91 75 PRO B N 1
ATOM 1636 C CA . PRO B 1 75 ? 21.938 5.105 2.973 1 91 75 PRO B CA 1
ATOM 1637 C C . PRO B 1 75 ? 23.016 4.105 3.363 1 91 75 PRO B C 1
ATOM 1639 O O . PRO B 1 75 ? 24.094 4.082 2.748 1 91 75 PRO B O 1
ATOM 1642 N N . TYR B 1 76 ? 22.719 3.238 4.281 1 89.06 76 TYR B N 1
ATOM 1643 C CA . TYR B 1 76 ? 23.734 2.312 4.77 1 89.06 76 TYR B CA 1
ATOM 1644 C C . TYR B 1 76 ? 23.516 0.914 4.203 1 89.06 76 TYR B C 1
ATOM 1646 O O . TYR B 1 76 ? 24.438 0.306 3.658 1 89.06 76 TYR B O 1
ATOM 1654 N N . GLU B 1 77 ? 22.25 0.45 4.262 1 85.44 77 GLU B N 1
ATOM 1655 C CA . GLU B 1 77 ? 21.938 -0.924 3.875 1 85.44 77 GLU B CA 1
ATOM 1656 C C . GLU B 1 77 ? 21.391 -0.987 2.455 1 85.44 77 GLU B C 1
ATOM 1658 O O . GLU B 1 77 ? 21.406 -2.047 1.825 1 85.44 77 GLU B O 1
ATOM 1663 N N . GLY B 1 78 ? 20.891 0.091 1.957 1 84.44 78 GLY B N 1
ATOM 1664 C CA . GLY B 1 78 ? 20.375 0.137 0.598 1 84.44 78 GLY B CA 1
ATOM 1665 C C . GLY B 1 78 ? 18.938 -0.344 0.489 1 84.44 78 GLY B C 1
ATOM 1666 O O . GLY B 1 78 ? 18.266 -0.099 -0.519 1 84.44 78 GLY B O 1
ATOM 1667 N N . PHE B 1 79 ? 18.453 -1.015 1.51 1 86.25 79 PHE B N 1
ATOM 1668 C CA . PHE B 1 79 ? 17.062 -1.459 1.489 1 86.25 79 PHE B CA 1
ATOM 1669 C C . PHE B 1 79 ? 16.125 -0.28 1.672 1 86.25 79 PHE B C 1
ATOM 1671 O O . PHE B 1 79 ? 16.547 0.822 2.02 1 86.25 79 PHE B O 1
ATOM 1678 N N . GLN B 1 80 ? 14.922 -0.602 1.437 1 90.38 80 GLN B N 1
ATOM 1679 C CA . GLN B 1 80 ? 13.922 0.461 1.507 1 90.38 80 GLN B CA 1
ATOM 1680 C C . GLN B 1 80 ? 13.617 0.832 2.955 1 90.38 80 GLN B C 1
ATOM 1682 O O . GLN B 1 80 ? 13.32 -0.039 3.773 1 90.38 80 GLN B O 1
ATOM 1687 N N . SER B 1 81 ? 13.828 2.092 3.303 1 94.88 81 SER B N 1
ATOM 1688 C CA . SER B 1 81 ? 13.391 2.631 4.586 1 94.88 81 SER B CA 1
ATOM 1689 C C . SER B 1 81 ? 11.977 3.189 4.5 1 94.88 81 SER B C 1
ATOM 1691 O O . SER B 1 81 ? 11.531 3.6 3.428 1 94.88 81 SER B O 1
ATOM 1693 N N . CYS B 1 82 ? 11.297 3.182 5.598 1 97.25 82 CYS B N 1
ATOM 1694 C CA . CYS B 1 82 ? 9.906 3.611 5.633 1 97.25 82 CYS B CA 1
ATOM 1695 C C . CYS B 1 82 ? 9.617 4.41 6.898 1 97.25 82 CYS B C 1
ATOM 1697 O O . CYS B 1 82 ? 10.062 4.043 7.988 1 97.25 82 CYS B O 1
ATOM 1699 N N . ARG B 1 83 ? 8.906 5.5 6.75 1 98.25 83 ARG B N 1
ATOM 1700 C CA . ARG B 1 83 ? 8.391 6.297 7.859 1 98.25 83 ARG B CA 1
ATOM 1701 C C . ARG B 1 83 ? 6.922 6.648 7.645 1 98.25 83 ARG B C 1
ATOM 1703 O O . ARG B 1 83 ? 6.488 6.848 6.508 1 98.25 83 ARG B O 1
ATOM 1710 N N . ILE B 1 84 ? 6.227 6.699 8.766 1 98.25 84 ILE B N 1
ATOM 1711 C CA . ILE B 1 84 ? 4.867 7.234 8.75 1 98.25 84 ILE B CA 1
ATOM 1712 C C . ILE B 1 84 ? 4.863 8.641 9.336 1 98.25 84 ILE B C 1
ATOM 1714 O O . ILE B 1 84 ? 5.426 8.883 10.406 1 98.25 84 ILE B O 1
ATOM 1718 N N . VAL B 1 85 ? 4.352 9.594 8.586 1 98.19 85 VAL B N 1
ATOM 1719 C CA . VAL B 1 85 ? 4.09 10.938 9.086 1 98.19 85 VAL B CA 1
ATOM 1720 C C . VAL B 1 85 ? 2.617 11.07 9.469 1 98.19 85 VAL B C 1
ATOM 1722 O O . VAL B 1 85 ? 1.732 10.852 8.641 1 98.19 85 VAL B O 1
ATOM 1725 N N . THR B 1 86 ? 2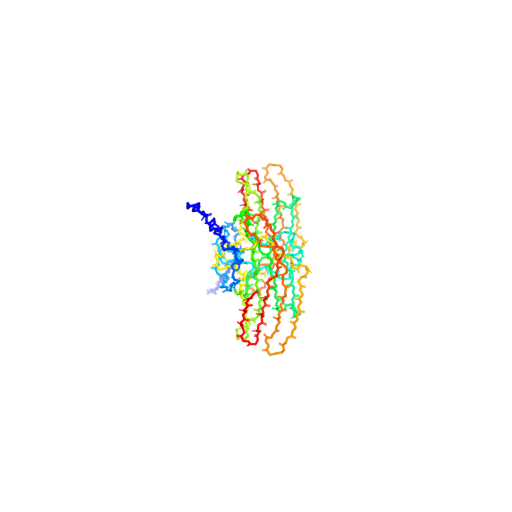.371 11.367 10.711 1 95.69 86 THR B N 1
ATOM 1726 C CA . THR B 1 86 ? 1.027 11.461 11.273 1 95.69 86 THR B CA 1
ATOM 1727 C C . THR B 1 86 ? 0.964 12.547 12.344 1 95.69 86 THR B C 1
ATOM 1729 O O . THR B 1 86 ? 1.846 13.406 12.422 1 95.69 86 THR B O 1
ATOM 1732 N N . THR B 1 87 ? -0.194 12.617 13.031 1 92.88 87 THR B N 1
ATOM 1733 C CA . THR B 1 87 ? -0.344 13.562 14.125 1 92.88 87 THR B CA 1
ATOM 1734 C C . THR B 1 87 ? 0.066 12.93 15.453 1 92.88 87 THR B C 1
ATOM 1736 O O . THR B 1 87 ? 0.077 11.703 15.586 1 92.88 87 THR B O 1
ATOM 1739 N N . ALA B 1 88 ? 0.378 13.734 16.438 1 87.69 88 ALA B N 1
ATOM 1740 C CA . ALA B 1 88 ? 0.866 13.258 17.719 1 87.69 88 ALA B CA 1
ATOM 1741 C C . ALA B 1 88 ? -0.146 12.328 18.375 1 87.69 88 ALA B C 1
ATOM 1743 O O . ALA B 1 88 ? 0.232 11.391 19.094 1 87.69 88 ALA B O 1
ATOM 1744 N N . ASP B 1 89 ? -1.338 12.531 18.156 1 83.19 89 ASP B N 1
ATOM 1745 C CA . ASP B 1 89 ? -2.381 11.68 18.719 1 83.19 89 ASP B CA 1
ATOM 1746 C C . ASP B 1 89 ? -2.627 10.453 17.828 1 83.19 89 ASP B C 1
ATOM 1748 O O . ASP B 1 89 ? -3.48 9.625 18.141 1 83.19 89 ASP B O 1
ATOM 1752 N N . GLU B 1 90 ? -1.981 10.398 16.656 1 82.62 90 GLU B N 1
ATOM 1753 C CA . GLU B 1 90 ? -1.983 9.289 15.695 1 82.62 90 GLU B CA 1
ATOM 1754 C C . GLU B 1 90 ? -3.35 9.141 15.031 1 82.62 90 GLU B C 1
ATOM 1756 O O . GLU B 1 90 ? -3.676 8.07 14.508 1 82.62 90 GLU B O 1
ATOM 1761 N N . MET B 1 91 ? -4.16 10.203 15.156 1 87.06 91 MET B N 1
ATOM 1762 C CA . MET B 1 91 ? -5.453 10.172 14.477 1 87.06 91 MET B CA 1
ATOM 1763 C C . MET B 1 91 ? -5.297 10.508 12.992 1 87.06 91 MET B C 1
ATOM 1765 O O . MET B 1 91 ? -6.07 10.031 12.164 1 87.06 91 MET B O 1
ATOM 1769 N N . GLY B 1 92 ? -4.281 11.359 12.719 1 92.81 92 GLY B N 1
ATOM 1770 C CA . GLY B 1 92 ? -4.035 11.758 11.344 1 92.81 92 GLY B CA 1
ATOM 1771 C C . GLY B 1 92 ? -4.832 12.977 10.93 1 92.81 92 GLY B C 1
ATOM 1772 O O . GLY B 1 92 ? -5.137 13.844 11.758 1 92.81 92 GLY B O 1
ATOM 1773 N N . TRP B 1 93 ? -4.965 13.172 9.656 1 95.38 93 TRP B N 1
ATOM 1774 C CA . TRP B 1 93 ? -5.613 14.336 9.062 1 95.38 93 TRP B CA 1
ATOM 1775 C C . TRP B 1 93 ? -6.875 13.938 8.312 1 95.38 93 TRP B C 1
ATOM 1777 O O . TRP B 1 93 ? -7.172 12.75 8.172 1 95.38 93 TRP B O 1
ATOM 1787 N N . GLY B 1 94 ? -7.602 14.977 7.93 1 93.81 94 GLY B N 1
ATOM 1788 C CA . GLY B 1 94 ? -8.805 14.727 7.152 1 93.81 94 GLY B CA 1
ATOM 1789 C C . GLY B 1 94 ? -8.508 14.211 5.754 1 93.81 94 GLY B C 1
ATOM 1790 O O . GLY B 1 94 ? -9.242 13.375 5.227 1 93.81 94 GLY B O 1
ATOM 1791 N N . ALA B 1 95 ? -7.461 14.758 5.227 1 95 95 ALA B N 1
ATOM 1792 C CA . ALA B 1 95 ? -7.07 14.383 3.871 1 95 95 ALA B CA 1
ATOM 1793 C C . ALA B 1 95 ? -5.652 14.852 3.559 1 95 95 ALA B C 1
ATOM 1795 O O . ALA B 1 95 ? -5.121 15.742 4.23 1 95 95 ALA B O 1
ATOM 1796 N N . LEU B 1 96 ? -5.094 14.172 2.654 1 97.62 96 LEU B N 1
ATOM 1797 C CA . LEU B 1 96 ? -3.869 14.625 2.004 1 97.62 96 LEU B CA 1
ATOM 1798 C C . LEU B 1 96 ? -4.102 14.867 0.517 1 97.62 96 LEU B C 1
ATOM 1800 O O . LEU B 1 96 ? -4.809 14.102 -0.141 1 97.62 96 LEU B O 1
ATOM 1804 N N . ASP B 1 97 ? -3.48 15.891 -0.008 1 98.25 97 ASP B N 1
ATOM 1805 C CA . ASP B 1 97 ? -3.525 16.156 -1.44 1 98.25 97 ASP B CA 1
ATOM 1806 C C . ASP B 1 97 ? -2.137 16.047 -2.064 1 98.25 97 ASP B C 1
ATOM 1808 O O . ASP B 1 97 ? -1.459 17.062 -2.266 1 98.25 97 ASP B O 1
ATOM 1812 N N . LEU B 1 98 ? -1.755 14.844 -2.451 1 98.38 98 LEU B N 1
ATOM 1813 C CA . LEU B 1 98 ? -0.404 14.586 -2.938 1 98.38 98 LEU B CA 1
ATOM 1814 C C . LEU B 1 98 ? -0.211 15.148 -4.34 1 98.38 98 LEU B C 1
ATOM 1816 O O . LEU B 1 98 ? 0.872 15.641 -4.672 1 98.38 98 LEU B O 1
ATOM 1820 N N . PRO B 1 99 ? -1.207 15.141 -5.195 1 98.31 99 PRO B N 1
ATOM 1821 C CA . PRO B 1 99 ? -1.011 15.664 -6.551 1 98.31 99 PRO B CA 1
ATOM 1822 C C . PRO B 1 99 ? -0.533 17.109 -6.559 1 98.31 99 PRO B C 1
ATOM 1824 O O . PRO B 1 99 ? 0.217 17.516 -7.453 1 98.31 99 PRO B O 1
ATOM 1827 N N . THR B 1 100 ? -0.9 17.859 -5.578 1 98.25 100 THR B N 1
ATOM 1828 C CA . THR B 1 100 ? -0.543 19.266 -5.613 1 98.25 100 THR B CA 1
ATOM 1829 C C . THR B 1 100 ? 0.628 19.562 -4.68 1 98.25 100 THR B C 1
ATOM 1831 O O . THR B 1 100 ? 0.948 20.719 -4.414 1 98.25 100 THR B O 1
ATOM 1834 N N . ALA B 1 101 ? 1.288 18.516 -4.18 1 98.62 101 ALA B N 1
ATOM 1835 C CA . ALA B 1 101 ? 2.467 18.672 -3.332 1 98.62 101 ALA B CA 1
ATOM 1836 C C . ALA B 1 101 ? 3.59 19.391 -4.086 1 98.62 101 ALA B C 1
ATOM 1838 O O . ALA B 1 101 ? 3.752 19.188 -5.293 1 98.62 101 ALA B O 1
ATOM 1839 N N . GLU B 1 102 ? 4.367 20.141 -3.389 1 98.44 102 GLU B N 1
ATOM 1840 C CA . GLU B 1 102 ? 5.48 20.891 -3.969 1 98.44 102 GLU B CA 1
ATOM 1841 C C . GLU B 1 102 ? 6.801 20.516 -3.299 1 98.44 102 GLU B C 1
ATOM 1843 O O . GLU B 1 102 ? 6.875 20.422 -2.072 1 98.44 102 GLU B O 1
ATOM 1848 N N . ALA B 1 103 ? 7.766 20.375 -4.102 1 98.38 103 ALA B N 1
ATOM 1849 C CA . ALA B 1 103 ? 9.047 19.922 -3.576 1 98.38 103 ALA B CA 1
ATOM 1850 C C . ALA B 1 103 ? 10.125 21 -3.762 1 98.38 103 ALA B C 1
ATOM 1852 O O . ALA B 1 103 ? 10.086 21.75 -4.73 1 98.38 103 ALA B O 1
ATOM 1853 N N . SER B 1 104 ? 10.992 21.062 -2.848 1 98.31 104 SER B N 1
ATOM 1854 C CA . SER B 1 104 ? 12.219 21.859 -2.932 1 98.31 104 SER B CA 1
ATOM 1855 C C . SER B 1 104 ? 13.414 21.078 -2.398 1 98.31 104 SER B C 1
ATOM 1857 O O . SER B 1 104 ? 13.258 20.125 -1.637 1 98.31 104 SER B O 1
ATOM 1859 N N . TYR B 1 105 ? 14.578 21.453 -2.885 1 97.62 105 TYR B N 1
ATOM 1860 C CA . TYR B 1 105 ? 15.781 20.734 -2.469 1 97.62 105 TYR B CA 1
ATOM 1861 C C . TYR B 1 105 ? 16.844 21.719 -1.973 1 97.62 105 TYR B C 1
ATOM 1863 O O . TYR B 1 105 ? 17.062 22.766 -2.568 1 97.62 105 TYR B O 1
ATOM 1871 N N . ASP B 1 106 ? 17.375 21.344 -0.877 1 96.5 106 ASP B N 1
ATOM 1872 C CA . ASP B 1 106 ? 18.531 22.016 -0.301 1 96.5 106 ASP B CA 1
ATOM 1873 C C . ASP B 1 106 ? 19.641 21 0.022 1 96.5 106 ASP B C 1
ATOM 1875 O O . ASP B 1 106 ? 19.406 20.031 0.752 1 96.5 106 ASP B O 1
ATOM 1879 N N . ALA B 1 107 ? 20.828 21.234 -0.436 1 93.88 107 ALA B N 1
ATOM 1880 C CA . ALA B 1 107 ? 21.922 20.266 -0.3 1 93.88 107 ALA B CA 1
ATOM 1881 C C . ALA B 1 107 ? 22.219 19.984 1.169 1 93.88 107 ALA B C 1
ATOM 1883 O O . ALA B 1 107 ? 22.609 18.875 1.523 1 93.88 107 ALA B O 1
ATOM 1884 N N . ALA B 1 108 ? 22.016 20.953 1.967 1 94.19 108 ALA B N 1
ATOM 1885 C CA . ALA B 1 108 ? 22.344 20.797 3.383 1 94.19 108 ALA B CA 1
ATOM 1886 C C . ALA B 1 108 ? 21.281 20 4.113 1 94.19 108 ALA B C 1
ATOM 1888 O O . ALA B 1 108 ? 21.578 19.234 5.031 1 94.19 108 ALA B O 1
ATOM 1889 N N . THR B 1 109 ? 20.016 20.031 3.732 1 95 109 THR B N 1
ATOM 1890 C CA . THR B 1 109 ? 18.938 19.422 4.523 1 95 109 THR B CA 1
ATOM 1891 C C . THR B 1 109 ? 18.25 18.312 3.742 1 95 109 THR B C 1
ATOM 1893 O O . THR B 1 109 ? 17.578 17.453 4.328 1 95 109 THR B O 1
ATOM 1896 N N . GLY B 1 110 ? 18.359 18.359 2.455 1 96.81 110 GLY B N 1
ATOM 1897 C CA . GLY B 1 110 ? 17.75 17.328 1.629 1 96.81 110 GLY B CA 1
ATOM 1898 C C . GLY B 1 110 ? 16.469 17.781 0.965 1 96.81 110 GLY B C 1
ATOM 1899 O O . GLY B 1 110 ? 16.266 18.969 0.71 1 96.81 110 GLY B O 1
ATOM 1900 N N . LEU B 1 111 ? 15.609 16.828 0.6 1 98.56 111 LEU B N 1
ATOM 1901 C CA . LEU B 1 111 ? 14.352 17.078 -0.09 1 98.56 111 LEU B CA 1
ATOM 1902 C C . LEU B 1 111 ? 13.258 17.469 0.898 1 98.56 111 LEU B C 1
ATOM 1904 O O . LEU B 1 111 ? 13.023 16.766 1.885 1 98.56 111 LEU B O 1
ATOM 1908 N N . THR B 1 112 ? 12.648 18.594 0.716 1 98.81 112 THR B N 1
ATOM 1909 C CA . THR B 1 112 ? 11.469 18.984 1.488 1 98.81 112 THR B CA 1
ATOM 1910 C C . THR B 1 112 ? 10.227 19.031 0.599 1 98.81 112 THR B C 1
ATOM 1912 O O . THR B 1 112 ? 10.258 19.609 -0.486 1 98.81 112 THR B O 1
ATOM 1915 N N . VAL B 1 113 ? 9.219 18.422 1 1 98.88 113 VAL B N 1
ATOM 1916 C CA . VAL B 1 113 ? 7.961 18.406 0.255 1 98.88 113 VAL B CA 1
ATOM 1917 C C . VAL B 1 113 ? 6.852 19.031 1.098 1 98.88 113 VAL B C 1
ATOM 1919 O O . VAL B 1 113 ? 6.637 18.641 2.246 1 98.88 113 VAL B O 1
ATOM 1922 N N . ARG B 1 114 ? 6.211 20 0.591 1 98.81 114 ARG B N 1
ATOM 1923 C CA . ARG B 1 114 ? 4.992 20.547 1.181 1 98.81 114 ARG B CA 1
ATOM 1924 C C . ARG B 1 114 ? 3.762 19.781 0.702 1 98.81 114 ARG B C 1
ATOM 1926 O O . ARG B 1 114 ? 3.465 19.75 -0.494 1 98.81 114 ARG B O 1
ATOM 1933 N N . VAL B 1 115 ? 3.045 19.234 1.588 1 98.81 115 VAL B N 1
ATOM 1934 C CA . VAL B 1 115 ? 1.864 18.438 1.264 1 98.81 115 VAL B CA 1
ATOM 1935 C C . VAL B 1 115 ? 0.615 19.125 1.809 1 98.81 115 VAL B C 1
ATOM 1937 O O . VAL B 1 115 ? 0.462 19.281 3.023 1 98.81 115 VAL B O 1
ATOM 1940 N N . PRO B 1 116 ? -0.256 19.562 0.952 1 98.69 116 PRO B N 1
ATOM 1941 C CA . PRO B 1 116 ? -1.522 20.094 1.462 1 98.69 116 PRO B CA 1
ATOM 1942 C C . PRO B 1 116 ? -2.35 19.031 2.197 1 98.69 116 PRO B C 1
ATOM 1944 O O . PRO B 1 116 ? -2.439 17.891 1.748 1 98.69 116 PRO B O 1
ATOM 1947 N N . ILE B 1 117 ? -2.906 19.453 3.334 1 97.38 117 ILE B N 1
ATOM 1948 C CA . ILE B 1 117 ? -3.725 18.578 4.168 1 97.38 117 ILE B CA 1
ATOM 1949 C C . ILE B 1 117 ? -4.988 19.328 4.605 1 97.38 117 ILE B C 1
ATOM 1951 O O . ILE B 1 117 ? -5.125 20.531 4.371 1 97.38 117 ILE B O 1
ATOM 1955 N N . GLN B 1 118 ? -5.918 18.547 5.141 1 95.69 118 GLN B N 1
ATOM 1956 C CA . GLN B 1 118 ? -7.086 19.078 5.828 1 95.69 118 GLN B CA 1
ATOM 1957 C C . GLN B 1 118 ? -7.062 18.719 7.312 1 95.69 118 GLN B C 1
ATOM 1959 O O . GLN B 1 118 ? -6.855 17.562 7.672 1 95.69 118 GLN B O 1
ATOM 1964 N N . VAL B 1 119 ? -7.281 19.734 8.164 1 93.88 119 VAL B N 1
ATOM 1965 C CA . VAL B 1 119 ? -7.301 19.531 9.609 1 93.88 119 VAL B CA 1
ATOM 1966 C C . VAL B 1 119 ? -8.695 19.812 10.156 1 93.88 119 VAL B C 1
ATOM 1968 O O . VAL B 1 119 ? -9.273 20.875 9.867 1 93.88 119 VAL B O 1
ATOM 1971 N N . PHE B 1 120 ? -9.195 18.844 10.898 1 89.94 120 PHE B N 1
ATOM 1972 C CA . PHE B 1 120 ? -10.477 19.062 11.562 1 89.94 120 PHE B CA 1
ATOM 1973 C C . PHE B 1 120 ? -10.297 19.891 12.82 1 89.94 120 PHE B C 1
ATOM 1975 O O . PHE B 1 120 ? -9.578 19.5 13.742 1 89.94 120 PHE B O 1
ATOM 1982 N N . ASP B 1 121 ? -10.977 21.078 12.836 1 86.69 121 ASP B N 1
ATOM 1983 C CA . ASP B 1 121 ? -10.781 21.969 13.969 1 86.69 121 ASP B CA 1
ATOM 1984 C C . ASP B 1 121 ? -11.898 21.812 14.992 1 86.69 121 ASP B C 1
ATOM 1986 O O . ASP B 1 121 ? -12.055 22.656 15.883 1 86.69 121 ASP B O 1
ATOM 1990 N N . GLY B 1 122 ? -12.633 20.797 14.852 1 87.25 122 GLY B N 1
ATOM 1991 C CA . GLY B 1 122 ? -13.766 20.562 15.727 1 87.25 122 GLY B CA 1
ATOM 1992 C C . GLY B 1 122 ? -15.094 20.953 15.102 1 87.25 122 GLY B C 1
ATOM 1993 O O . GLY B 1 122 ? -16.156 20.516 15.562 1 87.25 122 GLY B O 1
ATOM 1994 N N . MET B 1 123 ? -15.07 21.781 14.156 1 90.44 123 MET B N 1
ATOM 1995 C CA . MET B 1 123 ? -16.281 22.234 13.5 1 90.44 123 MET B CA 1
ATOM 1996 C C . MET B 1 123 ? -16.234 21.984 11.992 1 90.44 123 MET B C 1
ATOM 1998 O O . MET B 1 123 ? -17.234 21.594 11.391 1 90.44 123 MET B O 1
ATOM 2002 N N . ALA B 1 124 ? -15.109 22.25 11.359 1 91.31 124 ALA B N 1
ATOM 2003 C CA . ALA B 1 124 ? -14.938 22.109 9.914 1 91.31 124 ALA B CA 1
ATOM 2004 C C . ALA B 1 124 ? -13.508 21.688 9.57 1 91.31 124 ALA B C 1
ATOM 2006 O O . ALA B 1 124 ? -12.625 21.703 10.438 1 91.31 124 ALA B O 1
ATOM 2007 N N . PHE B 1 125 ? -13.375 21.266 8.414 1 93.44 125 PHE B N 1
ATOM 2008 C CA . PHE B 1 125 ? -12.039 20.969 7.898 1 93.44 125 PHE B CA 1
ATOM 2009 C C . PHE B 1 125 ? -11.383 22.234 7.359 1 93.44 125 PHE B C 1
ATOM 2011 O O . PHE B 1 125 ? -11.969 22.953 6.539 1 93.44 125 PHE B O 1
ATOM 2018 N N . GLN B 1 126 ? -10.164 22.484 7.84 1 95.06 126 GLN B N 1
ATOM 2019 C CA . GLN B 1 126 ? -9.398 23.656 7.422 1 95.06 126 GLN B CA 1
ATOM 2020 C C . GLN B 1 126 ? -8.195 23.25 6.582 1 95.06 126 GLN B C 1
ATOM 2022 O O . GLN B 1 126 ? -7.527 22.25 6.887 1 95.06 126 GLN B O 1
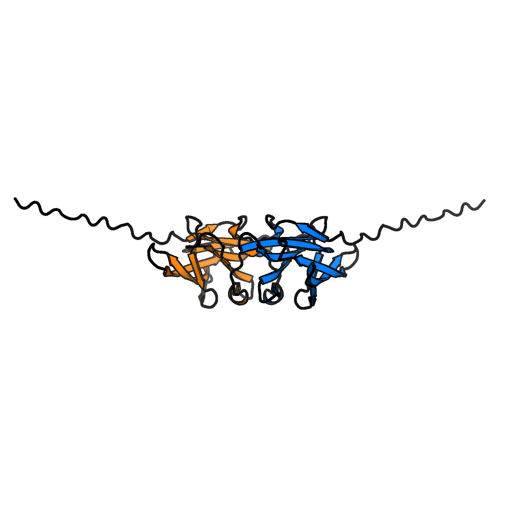ATOM 2027 N N . PRO B 1 127 ? -7.965 24.016 5.523 1 96.69 127 PRO B N 1
ATOM 2028 C CA . PRO B 1 127 ? -6.77 23.719 4.734 1 96.69 127 PRO B CA 1
ATOM 2029 C C . PRO B 1 127 ? -5.477 24.094 5.453 1 96.69 127 PRO B C 1
ATOM 2031 O O . PRO B 1 127 ? -5.371 25.203 5.992 1 96.69 127 PRO B O 1
ATOM 2034 N N . GLU B 1 128 ? -4.59 23.203 5.555 1 96.75 128 GLU B N 1
ATOM 2035 C CA . GLU B 1 128 ? -3.242 23.406 6.082 1 96.75 128 GLU B CA 1
ATOM 2036 C C . GLU B 1 128 ? -2.201 22.672 5.234 1 96.75 128 GLU B C 1
ATOM 2038 O O . GLU B 1 128 ? -2.484 22.281 4.102 1 96.75 128 GLU B O 1
ATOM 2043 N N . SER B 1 129 ? -0.966 22.719 5.68 1 97.94 129 SER B N 1
ATOM 2044 C CA . SER B 1 129 ? 0.108 21.984 5.023 1 97.94 129 SER B CA 1
ATOM 2045 C C . SER B 1 129 ? 0.997 21.281 6.043 1 97.94 129 SER B C 1
ATOM 2047 O O . SER B 1 129 ? 1.168 21.766 7.164 1 97.94 129 SER B O 1
ATOM 2049 N N . VAL B 1 130 ? 1.49 20.188 5.648 1 97.94 130 VAL B N 1
ATOM 2050 C CA . VAL B 1 130 ? 2.568 19.531 6.383 1 97.94 130 VAL B CA 1
ATOM 2051 C C . VAL B 1 130 ? 3.834 19.516 5.531 1 97.94 130 VAL B C 1
ATOM 2053 O O . VAL B 1 130 ? 3.768 19.344 4.309 1 97.94 130 VAL B O 1
ATOM 2056 N N . TRP B 1 131 ? 4.938 19.797 6.188 1 98.12 131 TRP B N 1
ATOM 2057 C CA . TRP B 1 131 ? 6.234 19.75 5.523 1 98.12 131 TRP B CA 1
ATOM 2058 C C . TRP B 1 131 ? 7.02 18.516 5.945 1 98.12 131 TRP B C 1
ATOM 2060 O O . TRP B 1 131 ? 7.184 18.25 7.141 1 98.12 131 TRP B O 1
ATOM 2070 N N . VAL B 1 132 ? 7.465 17.859 5 1 98.69 132 VAL B N 1
ATOM 2071 C CA . VAL B 1 132 ? 8.266 16.656 5.242 1 98.69 132 VAL B CA 1
ATOM 2072 C C . VAL B 1 132 ? 9.656 16.828 4.625 1 98.69 132 VAL B C 1
ATOM 2074 O O . VAL B 1 132 ? 9.773 17.172 3.445 1 98.69 132 VAL B O 1
ATOM 2077 N N . THR B 1 133 ? 10.633 16.609 5.398 1 98.69 133 THR B N 1
ATOM 2078 C CA . THR B 1 133 ? 12.008 16.688 4.902 1 98.69 133 THR B CA 1
ATOM 2079 C C . THR B 1 133 ? 12.688 15.328 4.965 1 98.69 133 THR B C 1
ATOM 2081 O O . THR B 1 133 ? 12.672 14.664 6.004 1 98.69 133 THR B O 1
ATOM 2084 N N . VAL B 1 134 ? 13.211 14.914 3.883 1 98.44 134 VAL B N 1
ATOM 2085 C CA . VAL B 1 134 ? 13.938 13.656 3.783 1 98.44 134 VAL B CA 1
ATOM 2086 C C . VAL B 1 134 ? 15.422 13.938 3.566 1 98.44 134 VAL B C 1
ATOM 2088 O O . VAL B 1 134 ? 15.82 14.422 2.5 1 98.44 134 VAL B O 1
ATOM 2091 N N . ASN B 1 135 ? 16.203 13.688 4.555 1 97.12 135 ASN B N 1
ATOM 2092 C CA . ASN B 1 135 ? 17.656 13.727 4.426 1 97.12 135 ASN B CA 1
ATOM 2093 C C . ASN B 1 135 ? 18.234 12.344 4.102 1 97.12 135 ASN B C 1
ATOM 2095 O O . ASN B 1 135 ? 18.5 11.555 5.008 1 97.12 135 ASN B O 1
ATOM 2099 N N . ARG B 1 136 ? 18.438 12.062 2.875 1 94.25 136 ARG B N 1
ATOM 2100 C CA . ARG B 1 136 ? 18.812 10.727 2.43 1 94.25 136 ARG B CA 1
ATOM 2101 C C . ARG B 1 136 ? 20.234 10.383 2.857 1 94.25 136 ARG B C 1
ATOM 2103 O O . ARG B 1 136 ? 20.547 9.211 3.104 1 94.25 136 ARG B O 1
ATOM 2110 N N . ALA B 1 137 ? 21.031 11.406 2.945 1 92.75 137 ALA B N 1
ATOM 2111 C CA . ALA B 1 137 ? 22.406 11.172 3.355 1 92.75 137 ALA B CA 1
ATOM 2112 C C . ALA B 1 137 ? 22.484 10.648 4.789 1 92.75 137 ALA B C 1
ATOM 2114 O O . ALA B 1 137 ? 23.281 9.766 5.098 1 92.75 137 ALA B O 1
ATOM 2115 N N . GLU B 1 138 ? 21.594 11.125 5.609 1 93.94 138 GLU B N 1
ATOM 2116 C CA . GLU B 1 138 ? 21.594 10.742 7.016 1 93.94 138 GLU B CA 1
ATOM 2117 C C . GLU B 1 138 ? 20.531 9.672 7.293 1 93.94 138 GLU B C 1
ATOM 2119 O O . GLU B 1 138 ? 20.516 9.078 8.375 1 93.94 138 GLU B O 1
ATOM 2124 N N . GLY B 1 139 ? 19.641 9.453 6.355 1 95.06 139 GLY B N 1
ATOM 2125 C CA . GLY B 1 139 ? 18.562 8.5 6.527 1 95.06 139 GLY B CA 1
ATOM 2126 C C . GLY B 1 139 ? 17.484 8.984 7.48 1 95.06 139 GLY B C 1
ATOM 2127 O O . GLY B 1 139 ? 16.906 8.188 8.219 1 95.06 139 GLY B O 1
ATOM 2128 N N . GLU B 1 140 ? 17.281 10.289 7.527 1 96.25 140 GLU B N 1
ATOM 2129 C CA . GLU B 1 140 ? 16.359 10.867 8.5 1 96.25 140 GLU B CA 1
ATOM 2130 C C . GLU B 1 140 ? 15.172 11.539 7.809 1 96.25 140 GLU B C 1
ATOM 2132 O O . GLU B 1 140 ? 15.336 12.188 6.773 1 96.25 140 GLU B O 1
ATOM 2137 N N . VAL B 1 141 ? 14.023 11.367 8.359 1 98.38 141 VAL B N 1
ATOM 2138 C CA . VAL B 1 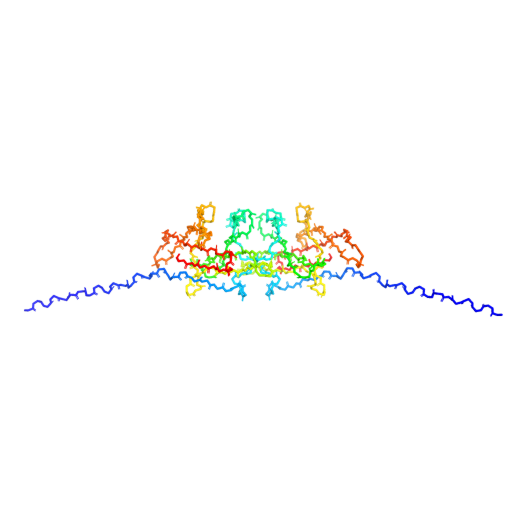141 ? 12.812 12.07 7.941 1 98.38 141 VAL B CA 1
ATOM 2139 C C . VAL B 1 141 ? 12.289 12.93 9.086 1 98.38 141 VAL B C 1
ATOM 2141 O O . VAL B 1 141 ? 12.195 12.461 10.227 1 98.38 141 VAL B O 1
ATOM 2144 N N . THR B 1 142 ? 12.023 14.164 8.867 1 98 142 THR B N 1
ATOM 2145 C CA . THR B 1 142 ? 11.406 15.055 9.844 1 98 142 THR B CA 1
ATOM 2146 C C . THR B 1 142 ? 10.141 15.688 9.273 1 98 142 THR B C 1
ATOM 2148 O O . THR B 1 142 ? 9.961 15.734 8.055 1 98 142 THR B O 1
ATOM 2151 N N . ALA B 1 143 ? 9.281 16.094 10.148 1 98.12 143 ALA B N 1
ATOM 2152 C CA . ALA B 1 143 ? 8.023 16.703 9.727 1 98.12 143 ALA B CA 1
ATOM 2153 C C . ALA B 1 143 ? 7.664 17.891 10.625 1 98.12 143 ALA B C 1
ATOM 2155 O O . ALA B 1 143 ? 7.969 17.875 11.82 1 98.12 143 ALA B O 1
ATOM 2156 N N . ARG B 1 144 ? 7.027 18.922 10.055 1 95.81 144 ARG B N 1
ATOM 2157 C CA . ARG B 1 144 ? 6.539 20.062 10.812 1 95.81 144 ARG B CA 1
ATOM 2158 C C . ARG B 1 144 ? 5.242 20.609 10.219 1 95.81 144 ARG B C 1
ATOM 2160 O O . ARG B 1 144 ? 4.965 20.391 9.039 1 95.81 144 ARG B O 1
#